Protein AF-A0AAV0VQH4-F1 (afdb_monomer_lite)

Foldseek 3Di:
DDWDWQAAPVGFIWIADPQFIWGWDDWDQDPVPRFIKTKIATPVNQVAIFIWTDDPNDTDGDPPTPTDPPPGPDDHDNPVVLVSQLVRQLVVCVVVDPDDSVVSNVVSVVPDPDPPPDPPPPPPVVVVVVVVVVVVVVVVVCVVCVVVVNPPDPPPPPVVVLVVQVVVLVVVCVVDVPDDVVVSVVSNVVSVVD

Structure (mmCIF, N/CA/C/O backbone):
data_AF-A0AAV0VQH4-F1
#
_entry.id   AF-A0AAV0VQH4-F1
#
loop_
_atom_site.group_PDB
_atom_site.id
_atom_site.type_symbol
_atom_site.label_atom_id
_atom_site.label_alt_id
_atom_site.label_comp_id
_atom_site.label_asym_id
_atom_site.label_entity_id
_atom_site.label_seq_id
_atom_site.pdbx_PDB_ins_code
_atom_site.Cartn_x
_atom_site.Cartn_y
_atom_site.Cartn_z
_atom_site.occupancy
_atom_site.B_iso_or_equiv
_atom_site.auth_seq_id
_atom_site.auth_comp_id
_atom_site.auth_asym_id
_atom_site.auth_atom_id
_atom_site.pdbx_PDB_model_num
ATOM 1 N N . MET A 1 1 ? 6.305 13.232 -15.647 1.00 63.19 1 MET A N 1
ATOM 2 C CA . MET A 1 1 ? 6.021 11.851 -15.204 1.00 63.19 1 MET A CA 1
ATOM 3 C C . MET A 1 1 ? 6.503 11.727 -13.770 1.00 63.19 1 MET A C 1
ATOM 5 O O . MET A 1 1 ? 7.626 12.144 -13.514 1.00 63.19 1 MET A O 1
ATOM 9 N N . ASN A 1 2 ? 5.661 11.281 -12.837 1.00 71.38 2 ASN A N 1
ATOM 10 C CA . ASN A 1 2 ? 6.010 11.273 -11.411 1.00 71.38 2 ASN A CA 1
ATOM 11 C C . ASN A 1 2 ? 6.177 9.822 -10.938 1.00 71.38 2 ASN A C 1
ATOM 13 O O . ASN A 1 2 ? 5.178 9.107 -10.839 1.00 71.38 2 ASN A O 1
ATOM 17 N N . ILE A 1 3 ? 7.426 9.396 -10.721 1.00 83.00 3 ILE A N 1
ATOM 18 C CA . ILE A 1 3 ? 7.776 8.085 -10.163 1.00 83.00 3 ILE A CA 1
ATOM 19 C C . ILE A 1 3 ? 8.161 8.297 -8.706 1.00 83.00 3 ILE A C 1
ATOM 21 O O . ILE A 1 3 ? 9.048 9.090 -8.403 1.00 83.00 3 ILE A O 1
ATOM 25 N N . GLU A 1 4 ? 7.530 7.555 -7.809 1.00 85.31 4 GLU A N 1
ATOM 26 C CA . GLU A 1 4 ? 7.814 7.644 -6.385 1.00 85.31 4 GLU A CA 1
ATOM 27 C C . GLU A 1 4 ? 7.816 6.257 -5.757 1.00 85.31 4 GLU A C 1
ATOM 29 O O . GLU A 1 4 ? 6.925 5.438 -5.996 1.00 85.31 4 GLU A O 1
ATOM 34 N N . ILE A 1 5 ? 8.819 5.992 -4.928 1.00 84.31 5 ILE A N 1
ATOM 35 C CA . ILE A 1 5 ? 8.885 4.766 -4.143 1.00 84.31 5 ILE A CA 1
ATOM 36 C C . ILE A 1 5 ? 8.164 5.009 -2.826 1.00 84.31 5 ILE A C 1
ATOM 38 O O . ILE A 1 5 ? 8.532 5.887 -2.049 1.00 84.31 5 ILE A O 1
ATOM 42 N N . LEU A 1 6 ? 7.158 4.189 -2.548 1.00 81.50 6 LEU A N 1
ATOM 43 C CA . LEU A 1 6 ? 6.461 4.197 -1.272 1.00 81.50 6 LEU A CA 1
ATOM 44 C C . LEU A 1 6 ? 6.949 3.003 -0.454 1.00 81.50 6 LEU A C 1
ATOM 46 O O . LEU A 1 6 ? 6.473 1.872 -0.605 1.00 81.50 6 LEU A O 1
ATOM 50 N N . ASN A 1 7 ? 7.919 3.274 0.413 1.00 77.06 7 ASN A N 1
ATOM 51 C CA . ASN A 1 7 ? 8.465 2.290 1.337 1.00 77.06 7 ASN A CA 1
ATOM 52 C C . ASN A 1 7 ? 7.492 2.040 2.485 1.00 77.06 7 ASN A C 1
ATOM 54 O O . ASN A 1 7 ? 6.965 2.977 3.084 1.00 77.06 7 ASN A O 1
ATOM 58 N N . SER A 1 8 ? 7.279 0.769 2.818 1.00 73.50 8 SER A N 1
ATOM 59 C CA . SER A 1 8 ? 6.605 0.398 4.051 1.00 73.50 8 SER A CA 1
ATOM 60 C C . SER A 1 8 ? 7.605 0.167 5.172 1.00 73.50 8 SER A C 1
ATOM 62 O O . SER A 1 8 ? 8.617 -0.507 4.986 1.00 73.50 8 SER A O 1
ATOM 64 N N . ILE A 1 9 ? 7.250 0.604 6.378 1.00 64.44 9 ILE A N 1
ATOM 65 C CA . ILE A 1 9 ? 8.029 0.352 7.605 1.00 64.44 9 ILE A CA 1
ATOM 66 C C . ILE A 1 9 ? 8.260 -1.140 7.935 1.00 64.44 9 ILE A C 1
ATOM 68 O O . ILE A 1 9 ? 9.043 -1.458 8.832 1.00 64.44 9 ILE A O 1
ATOM 72 N N . HIS A 1 10 ? 7.543 -2.051 7.267 1.00 66.75 10 HIS A N 1
ATOM 73 C CA . HIS A 1 10 ? 7.664 -3.506 7.420 1.00 66.75 10 HIS A CA 1
ATOM 74 C C . HIS A 1 10 ? 8.436 -4.166 6.260 1.00 66.75 10 HIS A C 1
ATOM 76 O O . HIS A 1 10 ? 8.336 -5.372 6.071 1.00 66.75 10 HIS A O 1
ATOM 82 N N . GLY A 1 11 ? 9.174 -3.387 5.459 1.00 62.03 11 GLY A N 1
ATOM 83 C CA . GLY A 1 11 ? 10.075 -3.899 4.417 1.00 62.03 11 GLY A CA 1
ATOM 84 C C . GLY A 1 11 ? 9.440 -4.113 3.039 1.00 62.03 11 GLY A C 1
ATOM 85 O O . GLY A 1 11 ? 10.133 -4.471 2.093 1.00 62.03 11 GLY A O 1
ATOM 86 N N . GLY A 1 12 ? 8.135 -3.869 2.885 1.00 75.38 12 GLY A N 1
ATOM 87 C CA . GLY A 1 12 ? 7.467 -3.919 1.582 1.00 75.38 12 GLY A CA 1
ATOM 88 C C . GLY A 1 12 ? 7.668 -2.631 0.784 1.00 75.38 12 GLY A C 1
ATOM 89 O O . GLY A 1 12 ? 7.318 -1.556 1.267 1.00 75.38 12 GLY A O 1
ATOM 90 N N . VAL A 1 13 ? 8.160 -2.736 -0.451 1.00 83.25 13 VAL A N 1
ATOM 91 C CA . VAL A 1 13 ? 8.332 -1.599 -1.369 1.00 83.25 13 VAL A CA 1
ATOM 92 C C . VAL A 1 13 ? 7.247 -1.632 -2.441 1.00 83.25 13 VAL A C 1
ATOM 94 O O . VAL A 1 13 ? 7.018 -2.669 -3.068 1.00 83.25 13 VAL A O 1
ATOM 97 N N . VAL A 1 14 ? 6.575 -0.501 -2.665 1.00 89.19 14 VAL A N 1
ATOM 98 C CA . VAL A 1 14 ? 5.690 -0.326 -3.824 1.00 89.19 14 VAL A CA 1
ATOM 99 C C . VAL A 1 14 ? 6.118 0.886 -4.633 1.00 89.19 14 VAL A C 1
ATOM 101 O O . VAL A 1 14 ? 6.655 1.852 -4.093 1.00 89.19 14 VAL A O 1
ATOM 104 N N . LEU A 1 15 ? 5.839 0.835 -5.926 1.00 90.81 15 LEU A N 1
ATOM 105 C CA . LEU A 1 15 ? 6.147 1.899 -6.864 1.00 90.81 15 LEU A CA 1
ATOM 106 C C . LEU A 1 15 ? 4.853 2.627 -7.235 1.00 90.81 15 LEU A C 1
ATOM 108 O O . LEU A 1 15 ? 3.857 1.992 -7.585 1.00 90.81 15 LEU A O 1
ATOM 112 N N . SER A 1 16 ? 4.858 3.951 -7.133 1.00 89.69 16 SER A N 1
ATOM 113 C CA . SER A 1 16 ? 3.769 4.824 -7.558 1.00 89.69 16 SER A CA 1
ATOM 114 C C . SER A 1 16 ? 4.173 5.537 -8.842 1.00 89.69 16 SER A C 1
ATOM 116 O O . SER A 1 16 ? 5.176 6.245 -8.853 1.00 89.69 16 SER A O 1
ATOM 118 N N . ILE A 1 17 ? 3.390 5.371 -9.909 1.00 89.12 17 ILE A N 1
ATOM 119 C CA . ILE A 1 17 ? 3.582 6.073 -11.187 1.00 89.12 17 ILE A CA 1
ATOM 120 C C . ILE A 1 17 ? 2.240 6.654 -11.608 1.00 89.12 17 ILE A C 1
ATOM 122 O O . ILE A 1 17 ? 1.272 5.910 -11.727 1.00 89.12 17 ILE A O 1
ATOM 126 N N . ASN A 1 18 ? 2.158 7.973 -11.805 1.00 87.00 18 ASN A N 1
ATOM 127 C CA . ASN A 1 18 ? 0.943 8.663 -12.275 1.00 87.00 18 ASN A CA 1
ATOM 128 C C . ASN A 1 18 ? -0.344 8.264 -11.504 1.00 87.00 18 ASN A C 1
ATOM 130 O O . ASN A 1 18 ? -1.411 8.105 -12.090 1.00 87.00 18 ASN A O 1
ATOM 134 N N . ASN A 1 19 ? -0.248 8.100 -10.178 1.00 85.94 19 ASN A N 1
ATOM 135 C CA . ASN A 1 19 ? -1.325 7.642 -9.279 1.00 85.94 19 ASN A CA 1
ATOM 136 C C . ASN A 1 19 ? -1.783 6.176 -9.455 1.00 85.94 19 ASN A C 1
ATOM 138 O O . ASN A 1 19 ? -2.847 5.787 -8.962 1.00 85.94 19 ASN A O 1
ATOM 142 N N . TYR A 1 20 ? -0.971 5.344 -10.104 1.00 89.06 20 TYR A N 1
ATOM 143 C CA . TYR A 1 20 ? -1.100 3.890 -10.126 1.00 89.06 20 TYR A CA 1
ATOM 144 C C . TYR A 1 20 ? -0.091 3.245 -9.181 1.00 89.06 20 TYR A C 1
ATOM 146 O O . TYR A 1 20 ? 1.065 3.658 -9.114 1.00 89.06 20 TYR A O 1
ATOM 154 N N . ILE A 1 21 ? -0.522 2.202 -8.470 1.00 90.00 21 ILE A N 1
ATOM 155 C CA . ILE A 1 21 ? 0.328 1.460 -7.535 1.00 90.00 21 ILE A CA 1
ATOM 156 C C . ILE A 1 21 ? 0.761 0.143 -8.170 1.00 90.00 21 ILE A C 1
ATOM 158 O O . ILE A 1 21 ? -0.063 -0.667 -8.610 1.00 90.00 21 ILE A O 1
ATOM 162 N N . TYR A 1 22 ? 2.064 -0.089 -8.128 1.00 91.44 22 TYR A N 1
ATOM 163 C CA . TYR A 1 22 ? 2.720 -1.283 -8.615 1.00 91.44 22 TYR A CA 1
ATOM 164 C C . TYR A 1 22 ? 3.468 -1.999 -7.486 1.00 91.44 22 TYR A C 1
ATOM 166 O O . TYR A 1 22 ? 4.067 -1.376 -6.611 1.00 91.44 22 TYR A O 1
ATOM 174 N N . ILE A 1 23 ? 3.451 -3.328 -7.522 1.00 91.00 23 ILE A N 1
ATOM 175 C CA . ILE A 1 23 ? 4.183 -4.204 -6.604 1.00 91.00 23 ILE A CA 1
ATOM 176 C C . ILE A 1 23 ? 5.331 -4.889 -7.344 1.00 91.00 23 ILE A C 1
ATOM 178 O O . ILE A 1 23 ? 5.182 -5.254 -8.518 1.00 91.00 23 ILE A O 1
ATOM 182 N N . LYS A 1 24 ? 6.473 -5.054 -6.665 1.00 92.31 24 LYS A N 1
ATOM 183 C CA . LYS A 1 24 ? 7.628 -5.771 -7.215 1.00 92.31 24 LYS A CA 1
ATOM 184 C C . LYS A 1 24 ? 7.219 -7.220 -7.474 1.00 92.31 24 LYS A C 1
ATOM 186 O O . LYS A 1 24 ? 6.700 -7.888 -6.586 1.00 92.31 24 LYS A O 1
ATOM 191 N N . ASN A 1 25 ? 7.447 -7.681 -8.696 1.00 92.31 25 ASN A N 1
ATOM 192 C CA . ASN A 1 25 ? 7.218 -9.060 -9.110 1.00 92.31 25 ASN A CA 1
ATOM 193 C C . ASN A 1 25 ? 8.532 -9.849 -9.066 1.00 92.31 25 ASN A C 1
ATOM 195 O O . ASN A 1 25 ? 8.632 -10.865 -8.390 1.00 92.31 25 ASN A O 1
ATOM 199 N N . LYS A 1 26 ? 9.561 -9.351 -9.757 1.00 92.44 26 LYS A N 1
ATOM 200 C CA . LYS A 1 26 ? 10.895 -9.964 -9.810 1.00 92.44 26 LYS A CA 1
ATOM 201 C C . LYS A 1 26 ? 11.951 -8.931 -10.177 1.00 92.44 26 LYS A C 1
ATOM 203 O O . LYS A 1 26 ? 11.613 -7.830 -10.602 1.00 92.44 26 LYS A O 1
ATOM 208 N N . ASP A 1 27 ? 13.211 -9.302 -10.068 1.00 93.94 27 ASP A N 1
ATOM 209 C CA . ASP A 1 27 ? 14.348 -8.494 -10.485 1.00 93.94 27 ASP A CA 1
ATOM 210 C C . ASP A 1 27 ? 15.497 -9.372 -10.981 1.00 93.94 27 ASP A C 1
ATOM 212 O O . ASP A 1 27 ? 15.579 -10.551 -10.638 1.00 93.94 27 ASP A O 1
ATOM 216 N N . TYR A 1 28 ? 16.344 -8.816 -11.844 1.00 93.62 28 TYR A N 1
ATOM 217 C CA . TYR A 1 28 ? 17.527 -9.498 -12.370 1.00 93.62 28 TYR A CA 1
ATOM 218 C C . TYR A 1 28 ? 18.562 -8.501 -12.889 1.00 93.62 28 TYR A C 1
ATOM 220 O O . TYR A 1 28 ? 18.238 -7.354 -13.192 1.00 93.62 28 TYR A O 1
ATOM 228 N N . ILE A 1 29 ? 19.800 -8.960 -13.050 1.00 94.00 29 ILE A N 1
ATOM 229 C CA . ILE A 1 29 ? 20.867 -8.199 -13.706 1.00 94.00 29 ILE A CA 1
ATOM 230 C C . ILE A 1 29 ? 20.823 -8.487 -15.209 1.00 94.00 29 ILE A C 1
ATOM 232 O O . ILE A 1 29 ? 20.951 -9.639 -15.639 1.00 94.00 29 ILE A O 1
ATOM 236 N N . ARG A 1 30 ? 20.583 -7.459 -16.026 1.00 92.62 30 ARG A N 1
ATOM 237 C CA . ARG A 1 30 ? 20.548 -7.579 -17.486 1.00 92.62 30 ARG A CA 1
ATOM 238 C C . ARG A 1 30 ? 21.969 -7.782 -18.008 1.00 92.62 30 ARG A C 1
ATOM 240 O O . ARG A 1 30 ? 22.831 -6.942 -17.817 1.00 92.62 30 ARG A O 1
ATOM 247 N N . LYS A 1 31 ? 22.210 -8.896 -18.704 1.00 91.38 31 LYS A N 1
ATOM 248 C CA . LYS A 1 31 ? 23.559 -9.297 -19.154 1.00 91.38 31 LYS A CA 1
ATOM 249 C C . LYS A 1 31 ? 24.217 -8.339 -20.154 1.00 91.38 31 LYS A C 1
ATOM 251 O O . LYS A 1 31 ? 25.433 -8.334 -20.250 1.00 91.38 31 LYS A O 1
ATOM 256 N N . ILE A 1 32 ? 23.422 -7.586 -20.916 1.00 90.06 32 ILE A N 1
ATOM 257 C CA . ILE A 1 32 ? 23.915 -6.727 -22.005 1.00 90.06 32 ILE A CA 1
ATOM 258 C C . ILE A 1 32 ? 24.670 -5.510 -21.453 1.00 90.06 32 ILE A C 1
ATOM 260 O O . ILE A 1 32 ? 25.697 -5.130 -21.998 1.00 90.06 32 ILE A O 1
ATOM 264 N N . ASP A 1 33 ? 24.165 -4.913 -20.374 1.00 90.62 33 ASP A N 1
ATOM 265 C CA . ASP A 1 33 ? 24.661 -3.656 -19.799 1.00 90.62 33 ASP A CA 1
ATOM 266 C C . ASP A 1 33 ? 24.950 -3.745 -18.292 1.00 90.62 33 ASP A C 1
ATOM 268 O O . ASP A 1 33 ? 25.313 -2.754 -17.667 1.00 90.62 33 ASP A O 1
ATOM 272 N N . ASN A 1 34 ? 24.809 -4.935 -17.704 1.00 90.69 34 ASN A N 1
ATOM 273 C CA . ASN A 1 34 ? 25.004 -5.218 -16.283 1.00 90.69 34 ASN A CA 1
ATOM 274 C C . ASN A 1 34 ? 24.113 -4.377 -15.343 1.00 90.69 34 ASN A C 1
ATOM 276 O O . ASN A 1 34 ? 24.449 -4.169 -14.178 1.00 90.69 34 ASN A O 1
ATOM 280 N N . ILE A 1 35 ? 22.959 -3.905 -15.831 1.00 92.38 35 ILE A N 1
ATOM 281 C CA . ILE A 1 35 ? 22.028 -3.076 -15.054 1.00 92.38 35 ILE A CA 1
ATOM 282 C C . ILE A 1 35 ? 21.053 -3.955 -14.263 1.00 92.38 35 ILE A C 1
ATOM 284 O O . ILE A 1 35 ? 20.493 -4.922 -14.786 1.00 92.38 35 ILE A O 1
ATOM 288 N N . HIS A 1 36 ? 20.799 -3.599 -13.002 1.00 94.00 36 HIS A N 1
ATOM 289 C CA . HIS A 1 36 ? 19.784 -4.247 -12.168 1.00 94.00 36 HIS A CA 1
ATOM 290 C C . HIS A 1 36 ? 18.379 -3.742 -12.529 1.00 94.00 36 HIS A C 1
ATOM 292 O O . HIS A 1 36 ? 18.033 -2.582 -12.303 1.00 94.00 36 HIS A O 1
ATOM 298 N N . ILE A 1 37 ? 17.569 -4.629 -13.107 1.00 94.19 37 ILE A N 1
ATOM 299 C CA . ILE A 1 37 ? 16.214 -4.346 -13.582 1.00 94.19 37 ILE A CA 1
ATOM 300 C C . ILE A 1 37 ? 15.183 -4.910 -12.610 1.00 94.19 37 ILE A C 1
ATOM 302 O O . ILE A 1 37 ? 15.235 -6.080 -12.232 1.00 94.19 37 ILE A O 1
ATOM 306 N N . PHE A 1 38 ? 14.182 -4.097 -12.290 1.00 93.50 38 PHE A N 1
ATOM 307 C CA . PHE A 1 38 ? 13.040 -4.433 -11.450 1.00 93.50 38 PHE A CA 1
ATOM 308 C C . PHE A 1 38 ? 11.773 -4.502 -12.296 1.00 93.50 38 PHE A C 1
ATOM 310 O O . PHE A 1 38 ? 11.428 -3.557 -13.003 1.00 93.50 38 PHE A O 1
ATOM 317 N N . TYR A 1 39 ? 11.061 -5.618 -12.193 1.00 93.62 39 TYR A N 1
ATOM 318 C CA . TYR A 1 39 ? 9.766 -5.825 -12.825 1.00 93.62 39 TYR A CA 1
ATOM 319 C C . TYR A 1 39 ? 8.667 -5.582 -11.818 1.00 93.62 39 TYR A C 1
ATOM 321 O O . TYR A 1 39 ? 8.632 -6.201 -10.751 1.00 93.62 39 TYR A O 1
ATOM 329 N N . TRP A 1 40 ? 7.708 -4.767 -12.223 1.00 93.44 40 TRP A N 1
ATOM 330 C CA . TRP A 1 40 ? 6.562 -4.431 -11.413 1.00 93.44 40 TRP A CA 1
ATOM 331 C C . TRP A 1 40 ? 5.270 -4.811 -12.113 1.00 93.44 40 TRP A C 1
ATOM 333 O O . TRP A 1 40 ? 5.177 -4.847 -13.340 1.00 93.44 40 TRP A O 1
ATOM 343 N N . THR A 1 41 ? 4.261 -5.105 -11.307 1.00 93.50 41 THR A N 1
ATOM 344 C CA . THR A 1 41 ? 2.908 -5.437 -11.761 1.00 93.50 41 THR A CA 1
ATOM 345 C C . THR A 1 41 ? 1.915 -4.575 -11.009 1.00 93.50 41 THR A C 1
ATOM 347 O O . THR A 1 41 ? 2.135 -4.273 -9.836 1.00 93.50 41 THR A O 1
ATOM 350 N N . CYS A 1 42 ? 0.834 -4.156 -11.659 1.00 91.94 42 CYS A N 1
ATOM 351 C CA . CYS A 1 42 ? -0.181 -3.370 -10.972 1.00 91.94 42 CYS A CA 1
ATOM 352 C C . CYS A 1 42 ? -0.790 -4.154 -9.803 1.00 91.94 42 CYS A C 1
ATOM 354 O O . CYS A 1 42 ? -1.153 -5.325 -9.941 1.00 91.94 42 CYS A O 1
ATOM 356 N N . VAL A 1 43 ? -0.972 -3.481 -8.664 1.00 89.31 43 VAL A N 1
ATOM 357 C CA . VAL A 1 43 ? -1.553 -4.083 -7.456 1.00 89.31 43 VAL A CA 1
ATOM 358 C C . VAL A 1 43 ? -2.975 -4.610 -7.681 1.00 89.31 43 VAL A C 1
ATOM 360 O O . VAL A 1 43 ? -3.356 -5.615 -7.085 1.00 89.31 43 VAL A O 1
ATOM 363 N N . LYS A 1 44 ? -3.746 -3.983 -8.584 1.00 87.81 44 LYS A N 1
ATOM 364 C CA . LYS A 1 44 ? -5.107 -4.413 -8.952 1.00 87.81 44 LYS A CA 1
ATOM 365 C C . LYS A 1 44 ? -5.115 -5.595 -9.934 1.00 87.81 44 LYS A C 1
ATOM 367 O O . LYS A 1 44 ? -6.181 -5.997 -10.382 1.00 87.81 44 LYS A O 1
ATOM 372 N N . LYS A 1 45 ? -3.944 -6.151 -10.280 1.00 88.44 45 LYS A N 1
ATOM 373 C CA . LYS A 1 45 ? -3.773 -7.292 -11.199 1.00 88.44 45 LYS A CA 1
ATOM 374 C C . LYS A 1 45 ? -4.457 -7.099 -12.559 1.00 88.44 45 LYS A C 1
ATOM 376 O O . LYS A 1 45 ? -4.849 -8.062 -13.204 1.00 88.44 45 LYS A O 1
ATOM 381 N N . CYS A 1 46 ? -4.540 -5.860 -13.035 1.00 89.88 46 CYS A N 1
ATOM 382 C CA . CYS A 1 46 ? -5.200 -5.503 -14.294 1.00 89.88 46 CYS A CA 1
ATOM 383 C C . CYS A 1 46 ? -4.372 -5.802 -15.557 1.00 89.88 46 CYS A C 1
ATOM 385 O O . CYS A 1 46 ? -4.692 -5.310 -16.632 1.00 89.88 46 CYS A O 1
ATOM 387 N N . GLY A 1 47 ? -3.278 -6.555 -15.428 1.00 87.56 47 GLY A N 1
ATOM 388 C CA . GLY A 1 47 ? -2.364 -6.876 -16.526 1.00 87.56 47 GLY A CA 1
ATOM 389 C C . GLY A 1 47 ? -1.242 -5.858 -16.755 1.00 87.56 47 GLY A C 1
ATOM 390 O O . GLY A 1 47 ? -0.236 -6.229 -17.358 1.00 87.56 47 GLY A O 1
ATOM 391 N N . ALA A 1 48 ? -1.353 -4.633 -16.225 1.00 91.19 48 ALA A N 1
ATOM 392 C CA . ALA A 1 48 ? -0.322 -3.606 -16.369 1.00 91.19 48 ALA A CA 1
ATOM 393 C C . ALA A 1 48 ? 1.002 -4.024 -15.709 1.00 91.19 48 ALA A C 1
ATOM 395 O O . ALA A 1 48 ? 1.032 -4.535 -14.577 1.00 91.19 48 ALA A O 1
ATOM 396 N N . LYS A 1 49 ? 2.102 -3.786 -16.423 1.00 92.94 49 LYS A N 1
ATOM 397 C CA . LYS A 1 49 ? 3.473 -4.116 -16.025 1.00 92.94 49 LYS A CA 1
ATOM 398 C C . LYS A 1 49 ? 4.377 -2.939 -16.333 1.00 92.94 49 LYS A C 1
ATOM 400 O O . LYS A 1 49 ? 4.077 -2.162 -17.227 1.00 92.94 49 LYS A O 1
ATOM 405 N N . ILE A 1 50 ? 5.485 -2.832 -15.615 1.00 93.31 50 ILE A N 1
ATOM 406 C CA . ILE A 1 50 ? 6.507 -1.831 -15.909 1.00 93.31 50 ILE A CA 1
ATOM 407 C C . ILE A 1 50 ? 7.877 -2.328 -15.470 1.00 93.31 50 ILE A C 1
ATOM 409 O O . ILE A 1 50 ? 7.985 -3.161 -14.564 1.00 93.31 50 ILE A O 1
ATOM 413 N N . GLN A 1 51 ? 8.917 -1.841 -16.135 1.00 93.44 51 GLN A N 1
ATOM 414 C CA . GLN A 1 51 ? 10.304 -2.128 -15.803 1.00 93.44 51 GLN A CA 1
ATOM 415 C C . GLN A 1 51 ? 10.998 -0.843 -15.386 1.00 93.44 51 GLN A C 1
ATOM 417 O O . GLN A 1 51 ? 10.863 0.190 -16.042 1.00 93.44 51 GLN A O 1
ATOM 422 N N . THR A 1 52 ? 11.763 -0.922 -14.305 1.00 93.19 52 THR A N 1
ATOM 423 C CA . THR A 1 52 ? 12.604 0.185 -13.854 1.00 93.19 52 THR A CA 1
ATOM 424 C C . THR A 1 52 ? 14.013 -0.294 -13.576 1.00 93.19 52 THR A C 1
ATOM 426 O O . THR A 1 52 ? 14.190 -1.441 -13.170 1.00 93.19 52 THR A O 1
ATOM 429 N N . PHE A 1 53 ? 14.985 0.600 -13.661 1.00 92.69 53 PHE A N 1
ATOM 430 C CA . PHE A 1 53 ?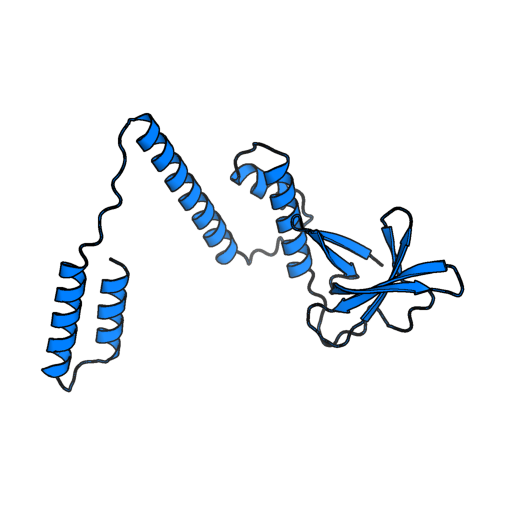 16.298 0.421 -13.047 1.00 92.69 53 PHE A CA 1
ATOM 431 C C . PHE A 1 53 ? 16.459 1.398 -11.880 1.00 92.69 53 PHE A C 1
ATOM 433 O O . PHE A 1 53 ? 15.715 2.376 -11.782 1.00 92.69 53 PHE A O 1
ATOM 440 N N . CYS A 1 54 ? 17.389 1.100 -10.975 1.00 89.31 54 CYS A N 1
ATOM 441 C CA . CYS A 1 54 ? 17.678 1.937 -9.817 1.00 89.31 54 CYS A CA 1
ATOM 442 C C . CYS A 1 54 ? 19.073 2.547 -9.951 1.00 89.31 54 CYS A C 1
ATOM 444 O O . CYS A 1 54 ? 20.043 1.824 -10.170 1.00 89.31 54 CYS A O 1
ATOM 446 N N . GLU A 1 55 ? 19.164 3.863 -9.791 1.00 87.25 55 GLU A N 1
ATOM 447 C CA . GLU A 1 55 ? 20.418 4.608 -9.724 1.00 87.25 55 GLU A CA 1
ATOM 448 C C . GLU A 1 55 ? 20.327 5.583 -8.545 1.00 87.25 55 GLU A C 1
ATOM 450 O O . GLU A 1 55 ? 19.346 6.315 -8.412 1.00 87.25 55 GLU A O 1
ATOM 455 N N . ASN A 1 56 ? 21.311 5.558 -7.639 1.00 85.56 56 ASN A N 1
ATOM 456 C CA . ASN A 1 56 ? 21.324 6.373 -6.414 1.00 85.56 56 ASN A CA 1
ATOM 457 C C . ASN A 1 56 ? 20.038 6.264 -5.564 1.00 85.56 56 ASN A C 1
ATOM 459 O O . ASN A 1 56 ? 19.544 7.262 -5.045 1.00 85.56 56 ASN A O 1
ATOM 463 N N . ASN A 1 57 ? 19.485 5.053 -5.416 1.00 81.94 57 ASN A N 1
ATOM 464 C CA . ASN A 1 57 ? 18.216 4.773 -4.719 1.00 81.94 57 ASN A CA 1
ATOM 465 C C . ASN A 1 57 ? 16.963 5.410 -5.354 1.00 81.94 57 ASN A C 1
ATOM 467 O O . ASN A 1 57 ? 15.890 5.395 -4.748 1.00 81.94 57 ASN A O 1
ATOM 471 N N . VAL A 1 58 ? 17.070 5.932 -6.578 1.00 85.56 58 VAL A N 1
ATOM 472 C CA . VAL A 1 58 ? 15.951 6.474 -7.351 1.00 85.56 58 VAL A CA 1
ATOM 473 C C . VAL A 1 58 ? 15.636 5.528 -8.502 1.00 85.56 58 VAL A C 1
ATOM 475 O O . VAL A 1 58 ? 16.527 5.061 -9.210 1.00 85.56 58 VAL A O 1
ATOM 478 N N . HIS A 1 59 ? 14.352 5.225 -8.680 1.00 89.06 59 HIS A N 1
ATOM 479 C CA . HIS A 1 59 ? 13.888 4.354 -9.753 1.00 89.06 59 HIS A CA 1
ATOM 480 C C . HIS A 1 59 ? 13.505 5.158 -10.995 1.00 89.06 59 HIS A C 1
ATOM 482 O O . HIS A 1 59 ? 12.731 6.110 -10.914 1.00 89.06 59 HIS A O 1
ATOM 488 N N . TYR A 1 60 ? 13.981 4.700 -12.149 1.00 90.19 60 TYR A N 1
ATOM 489 C CA . TYR A 1 60 ? 13.700 5.270 -13.465 1.00 90.19 60 TYR A CA 1
ATOM 490 C C . TYR A 1 60 ? 13.087 4.202 -14.368 1.00 90.19 60 TYR A C 1
ATOM 492 O O . TYR A 1 60 ? 13.474 3.037 -14.280 1.00 90.19 60 TYR A O 1
ATOM 500 N N . ILE A 1 61 ? 12.147 4.572 -15.247 1.00 90.00 61 ILE A N 1
ATOM 501 C CA . ILE A 1 61 ? 11.633 3.636 -16.260 1.00 90.00 61 ILE A CA 1
ATOM 502 C C . ILE A 1 61 ? 12.781 3.228 -17.186 1.00 90.00 61 ILE A C 1
ATOM 504 O O . ILE A 1 61 ? 13.510 4.075 -17.703 1.00 90.00 61 ILE A O 1
ATOM 508 N N . ASP A 1 62 ? 12.928 1.923 -17.403 1.00 88.81 62 ASP A N 1
ATOM 509 C CA . ASP A 1 62 ? 13.902 1.392 -18.351 1.00 88.81 62 ASP A CA 1
ATOM 510 C C . ASP A 1 62 ? 13.532 1.803 -19.781 1.00 88.81 62 ASP A C 1
ATOM 512 O O . ASP A 1 62 ? 12.397 1.619 -20.214 1.00 88.81 62 ASP A O 1
ATOM 516 N N . LYS A 1 63 ? 14.495 2.326 -20.544 1.00 85.75 63 LYS A N 1
ATOM 517 C CA . LYS A 1 63 ? 14.273 2.741 -21.941 1.00 85.75 63 LYS A CA 1
ATOM 518 C C . LYS A 1 63 ? 13.853 1.569 -22.832 1.00 85.75 63 LYS A C 1
ATOM 520 O O . LYS A 1 63 ? 13.153 1.772 -23.815 1.00 85.75 63 LYS A O 1
ATOM 525 N N . ASN A 1 64 ? 14.249 0.351 -22.459 1.00 84.44 64 ASN A N 1
ATOM 526 C CA . ASN A 1 64 ? 13.869 -0.882 -23.147 1.00 84.44 64 ASN A CA 1
ATOM 527 C C . ASN A 1 64 ? 12.542 -1.472 -22.633 1.00 84.44 64 ASN A C 1
ATOM 529 O O . ASN A 1 64 ? 12.166 -2.581 -23.021 1.00 84.44 64 ASN A O 1
ATOM 533 N N . CYS A 1 65 ? 11.828 -0.761 -21.754 1.00 83.00 65 CYS A N 1
ATOM 534 C CA . CYS A 1 65 ? 10.533 -1.191 -21.252 1.00 83.00 65 CYS A CA 1
ATOM 535 C C . CYS A 1 65 ? 9.505 -1.183 -22.388 1.00 83.00 65 CYS A C 1
ATOM 537 O O . CYS A 1 65 ? 9.019 -0.139 -22.809 1.00 83.00 65 CYS A O 1
ATOM 539 N N . ILE A 1 66 ? 9.119 -2.377 -22.836 1.00 82.62 66 ILE A N 1
ATOM 540 C CA . ILE A 1 66 ? 8.062 -2.572 -23.841 1.00 82.62 66 ILE A CA 1
ATOM 541 C C . ILE A 1 66 ? 6.650 -2.299 -23.298 1.00 82.62 66 ILE A C 1
ATOM 543 O O . ILE A 1 66 ? 5.680 -2.313 -24.051 1.00 82.62 66 ILE A O 1
ATOM 547 N N . PHE A 1 67 ? 6.509 -2.111 -21.983 1.00 84.06 67 PHE A N 1
ATOM 548 C CA . PHE A 1 67 ? 5.220 -1.887 -21.342 1.00 84.06 67 PHE A CA 1
ATOM 549 C C . PHE A 1 67 ? 4.923 -0.395 -21.211 1.00 84.06 67 PHE A C 1
ATOM 551 O O . PHE A 1 67 ? 5.771 0.376 -20.764 1.00 84.06 67 PHE A O 1
ATOM 558 N N . SER A 1 68 ? 3.694 -0.009 -21.551 1.00 76.44 68 SER A N 1
ATOM 559 C CA . SER A 1 68 ? 3.209 1.353 -21.345 1.00 76.44 68 SER A CA 1
ATOM 560 C C . SER A 1 68 ? 2.737 1.550 -19.907 1.00 76.44 68 SER A C 1
ATOM 562 O O . SER A 1 68 ? 1.928 0.775 -19.396 1.00 76.44 68 SER A O 1
ATOM 564 N N . GLU A 1 69 ? 3.185 2.641 -19.290 1.00 69.31 69 GLU A N 1
ATOM 565 C CA . GLU A 1 69 ? 2.786 3.058 -17.941 1.00 69.31 69 GLU A CA 1
ATOM 566 C C . GLU A 1 69 ? 1.290 3.371 -17.794 1.00 69.31 69 GLU A C 1
ATOM 568 O O . GLU A 1 69 ? 0.767 3.343 -16.682 1.00 69.31 69 GLU A O 1
ATOM 573 N N . ASN A 1 70 ? 0.596 3.646 -18.904 1.00 70.56 70 ASN A N 1
ATOM 574 C CA . ASN A 1 70 ? -0.818 4.026 -18.914 1.00 70.56 70 ASN A CA 1
ATOM 575 C C . ASN A 1 70 ? -1.741 2.885 -19.363 1.00 70.56 70 ASN A C 1
ATOM 577 O O . ASN A 1 70 ? -2.955 3.070 -19.443 1.00 70.56 70 ASN A O 1
ATOM 581 N N . TYR A 1 71 ? -1.196 1.696 -19.641 1.00 83.38 71 TYR A N 1
ATOM 582 C CA . TYR A 1 71 ? -1.996 0.541 -20.039 1.00 83.38 71 TYR A CA 1
ATOM 583 C C . TYR A 1 71 ? -2.620 -0.141 -18.815 1.00 83.38 71 TYR A C 1
ATOM 585 O O . TYR A 1 71 ? -2.148 -1.174 -18.344 1.00 83.38 71 TYR A O 1
ATOM 593 N N . HIS A 1 72 ? -3.687 0.459 -18.287 1.00 88.50 72 HIS A N 1
ATOM 594 C CA . HIS A 1 72 ? -4.473 -0.067 -17.173 1.00 88.50 72 HIS A CA 1
ATOM 595 C C . HIS A 1 72 ? -5.927 -0.305 -17.586 1.00 88.50 72 HIS A C 1
ATOM 597 O O . HIS A 1 72 ? -6.533 0.509 -18.272 1.00 88.50 72 HIS A O 1
ATOM 603 N N . LEU A 1 73 ? -6.527 -1.382 -17.072 1.00 87.50 73 LEU A N 1
ATOM 604 C CA . LEU A 1 73 ? -7.971 -1.649 -17.195 1.00 87.50 73 LEU A CA 1
ATOM 605 C C . LEU A 1 73 ? -8.801 -0.953 -16.099 1.00 87.50 73 LEU A C 1
ATOM 607 O O . LEU A 1 73 ? -9.912 -1.367 -15.783 1.00 87.50 73 LEU A O 1
ATOM 611 N N . HIS A 1 74 ? -8.236 0.065 -15.453 1.00 86.88 74 HIS A N 1
ATOM 612 C CA . HIS A 1 74 ? -8.902 0.869 -14.435 1.00 86.88 74 HIS A CA 1
ATOM 613 C C . HIS A 1 74 ? -8.314 2.278 -14.414 1.00 86.88 74 HIS A C 1
ATOM 615 O O . HIS A 1 74 ? -7.158 2.474 -14.782 1.00 86.88 74 HIS A O 1
ATOM 621 N N . GLY A 1 75 ? -9.086 3.240 -13.911 1.00 84.62 75 GLY A N 1
ATOM 622 C CA . GLY A 1 75 ? -8.597 4.597 -13.688 1.00 84.62 75 GLY A CA 1
ATOM 623 C C . GLY A 1 75 ? -7.535 4.680 -12.587 1.00 84.62 75 GLY A C 1
ATOM 624 O O . GLY A 1 75 ? -7.432 3.802 -11.717 1.00 84.62 75 GLY A O 1
ATOM 625 N N . ALA A 1 76 ? -6.751 5.755 -12.634 1.00 86.38 76 ALA A N 1
ATOM 626 C CA . ALA A 1 76 ? -5.824 6.143 -11.577 1.00 86.38 76 ALA A CA 1
ATOM 627 C C . ALA A 1 76 ? -6.566 6.387 -10.255 1.00 86.38 76 ALA A C 1
ATOM 629 O O . ALA A 1 76 ? -7.735 6.770 -10.239 1.00 86.38 76 ALA A O 1
ATOM 630 N N . ASP A 1 77 ? -5.870 6.170 -9.140 1.00 80.62 77 ASP A N 1
ATOM 631 C CA . ASP A 1 77 ? -6.465 6.198 -7.802 1.00 80.62 77 ASP A CA 1
ATOM 632 C C . ASP A 1 77 ? -5.681 7.149 -6.877 1.00 80.62 77 ASP A C 1
ATOM 634 O O . ASP A 1 77 ? -4.993 6.712 -5.945 1.00 80.62 77 ASP A O 1
ATOM 638 N N . PRO A 1 78 ? -5.727 8.469 -7.152 1.00 78.25 78 PRO A N 1
ATOM 639 C CA . PRO A 1 78 ? -4.947 9.463 -6.414 1.00 78.25 78 PRO A CA 1
ATOM 640 C C . PRO A 1 78 ? -5.305 9.500 -4.927 1.00 78.25 78 PRO A C 1
ATOM 642 O O . PRO A 1 78 ? -4.440 9.757 -4.091 1.00 78.25 78 PRO A O 1
ATOM 645 N N . ILE A 1 79 ? -6.558 9.187 -4.584 1.00 73.81 79 ILE A N 1
ATOM 646 C CA . ILE A 1 79 ? -7.036 9.138 -3.200 1.00 73.81 79 ILE A CA 1
ATOM 647 C C . ILE A 1 79 ? -6.342 8.000 -2.450 1.00 73.81 79 ILE A C 1
ATOM 649 O O . ILE A 1 79 ? -5.779 8.228 -1.379 1.00 73.81 79 ILE A O 1
ATOM 653 N N . SER A 1 80 ? -6.322 6.789 -3.014 1.00 74.94 80 SER A N 1
ATOM 654 C CA . SER A 1 80 ? -5.673 5.642 -2.367 1.00 74.94 80 SER A CA 1
ATOM 655 C C . SER A 1 80 ? -4.162 5.827 -2.238 1.00 74.94 80 SER A C 1
ATOM 657 O O . SER A 1 80 ? -3.573 5.446 -1.222 1.00 74.94 80 SER A O 1
ATOM 659 N N . VAL A 1 81 ? -3.524 6.442 -3.239 1.00 79.38 81 VAL A N 1
ATOM 660 C CA . VAL A 1 81 ? -2.098 6.799 -3.186 1.00 79.38 81 VAL A CA 1
ATOM 661 C C . VAL A 1 81 ? -1.836 7.823 -2.079 1.00 79.38 81 VAL A C 1
ATOM 663 O O . VAL A 1 81 ? -0.945 7.610 -1.256 1.00 79.38 81 VAL A O 1
ATOM 666 N N . GLY A 1 82 ? -2.641 8.886 -1.998 1.00 72.50 82 GLY A N 1
ATOM 667 C CA . GLY A 1 82 ? -2.547 9.898 -0.944 1.00 72.50 82 GLY A CA 1
ATOM 668 C C . GLY A 1 82 ? -2.746 9.313 0.457 1.00 72.50 82 GLY A C 1
ATOM 669 O O . GLY A 1 82 ? -1.921 9.530 1.344 1.00 72.50 82 GLY A O 1
ATOM 670 N N . ALA A 1 83 ? -3.774 8.482 0.647 1.00 73.62 83 ALA A N 1
ATOM 671 C CA . ALA A 1 83 ? -4.034 7.804 1.916 1.00 73.62 83 ALA A CA 1
ATOM 672 C C . ALA A 1 83 ? -2.867 6.896 2.341 1.00 73.62 83 ALA A C 1
ATOM 674 O O . ALA A 1 83 ? -2.502 6.849 3.519 1.00 73.62 83 ALA A O 1
ATOM 675 N N . ARG A 1 84 ? -2.238 6.196 1.387 1.00 81.31 84 ARG A N 1
ATOM 676 C CA . ARG A 1 84 ? -1.056 5.367 1.657 1.00 81.31 84 ARG A CA 1
ATOM 677 C C . ARG A 1 84 ? 0.138 6.209 2.105 1.00 81.31 84 ARG A C 1
ATOM 679 O O . ARG A 1 84 ? 0.801 5.812 3.059 1.00 81.31 84 ARG A O 1
ATOM 686 N N . LYS A 1 85 ? 0.390 7.355 1.466 1.00 80.69 85 LYS A N 1
ATOM 687 C CA . LYS A 1 85 ? 1.456 8.284 1.880 1.00 80.69 85 LYS A CA 1
ATOM 688 C C . LYS A 1 85 ? 1.254 8.749 3.317 1.00 80.69 85 LYS A C 1
ATOM 690 O O . LYS A 1 85 ? 2.146 8.569 4.137 1.00 80.69 85 LYS A O 1
ATOM 695 N N . ILE A 1 86 ? 0.054 9.233 3.642 1.00 74.50 86 ILE A N 1
ATOM 696 C CA . ILE A 1 86 ? -0.303 9.670 5.001 1.00 74.50 86 ILE A CA 1
ATOM 697 C C . ILE A 1 86 ? -0.062 8.541 6.009 1.00 74.50 86 ILE A C 1
ATOM 699 O O . ILE A 1 86 ? 0.582 8.748 7.036 1.00 74.50 86 ILE A O 1
ATOM 703 N N . LYS A 1 87 ? -0.526 7.325 5.693 1.00 79.06 87 LYS A N 1
ATOM 704 C CA . LYS A 1 87 ? -0.348 6.148 6.549 1.00 79.06 87 LYS A CA 1
ATOM 705 C C . LYS A 1 87 ? 1.126 5.856 6.841 1.00 79.06 87 LYS A C 1
ATOM 707 O O . LYS A 1 87 ? 1.459 5.575 7.991 1.00 79.06 87 LYS A O 1
ATOM 712 N N . GLU A 1 88 ? 1.996 5.876 5.835 1.00 79.25 88 GLU A N 1
ATOM 713 C CA . GLU A 1 88 ? 3.421 5.598 6.049 1.00 79.25 88 GLU A CA 1
ATOM 714 C C . GLU A 1 88 ? 4.138 6.760 6.760 1.00 79.25 88 GLU A C 1
ATOM 716 O O . GLU A 1 88 ? 4.971 6.494 7.623 1.00 79.25 88 GLU A O 1
ATOM 721 N N . THR A 1 89 ? 3.745 8.018 6.528 1.00 77.69 89 THR A N 1
ATOM 722 C CA . THR A 1 89 ? 4.231 9.172 7.311 1.00 77.69 89 THR A CA 1
ATOM 723 C C .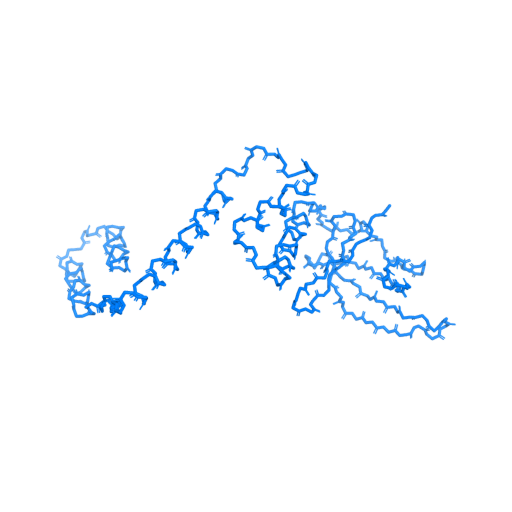 THR A 1 89 ? 3.883 9.036 8.793 1.00 77.69 89 THR A C 1
ATOM 725 O O . THR A 1 89 ? 4.757 9.177 9.643 1.00 77.69 89 THR A O 1
ATOM 728 N N . ILE A 1 90 ? 2.632 8.691 9.121 1.00 72.81 90 ILE A N 1
ATOM 729 C CA . ILE A 1 90 ? 2.195 8.462 10.510 1.00 72.81 90 ILE A CA 1
ATOM 730 C C . ILE A 1 90 ? 3.037 7.368 11.163 1.00 72.81 90 ILE A C 1
ATOM 732 O O . ILE A 1 90 ? 3.515 7.527 12.281 1.00 72.81 90 ILE A O 1
ATOM 736 N N . LYS A 1 91 ? 3.229 6.251 10.459 1.00 77.25 91 LYS A N 1
ATOM 737 C CA . LYS A 1 91 ? 4.020 5.117 10.942 1.00 77.25 91 LYS A CA 1
ATOM 738 C C . LYS A 1 91 ? 5.486 5.471 11.179 1.00 77.25 91 LYS A C 1
ATOM 740 O O . LYS A 1 91 ? 6.064 4.981 12.144 1.00 77.25 91 LYS A O 1
ATOM 745 N N . LYS A 1 92 ? 6.080 6.277 10.295 1.00 78.25 92 LYS A N 1
ATOM 746 C CA . LYS A 1 92 ? 7.455 6.764 10.428 1.00 78.25 92 LYS A CA 1
ATOM 747 C C . LYS A 1 92 ? 7.581 7.660 11.660 1.00 78.25 92 LYS A C 1
ATOM 749 O O . LYS A 1 92 ? 8.356 7.349 12.556 1.00 78.25 92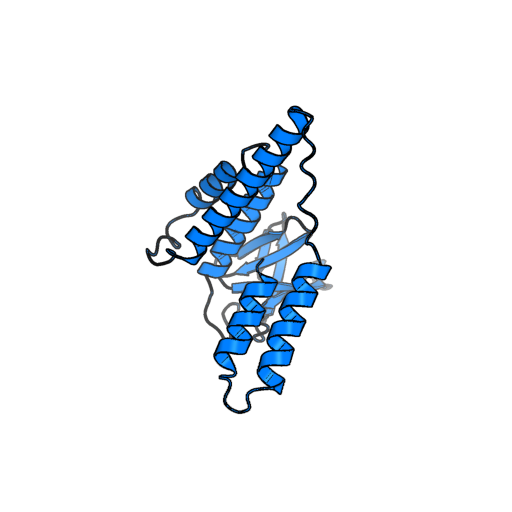 LYS A O 1
ATOM 754 N N . ASN A 1 93 ? 6.720 8.669 11.766 1.00 75.94 93 ASN A N 1
ATOM 755 C CA . ASN A 1 93 ? 6.699 9.594 12.897 1.00 75.94 93 ASN A CA 1
ATOM 756 C C . ASN A 1 93 ? 6.426 8.880 14.230 1.00 75.94 93 ASN A C 1
ATOM 758 O O . ASN A 1 93 ? 7.050 9.205 15.226 1.00 75.94 93 ASN A O 1
ATOM 762 N N . ALA A 1 94 ? 5.554 7.869 14.262 1.00 73.00 94 ALA A N 1
ATOM 763 C CA . ALA A 1 94 ? 5.298 7.080 15.471 1.00 73.00 94 ALA A CA 1
ATOM 764 C C . ALA A 1 94 ? 6.484 6.207 15.915 1.00 73.00 94 ALA A C 1
ATOM 766 O O . ALA A 1 94 ? 6.509 5.761 17.058 1.00 73.00 94 ALA A O 1
ATOM 767 N N . ARG A 1 95 ? 7.439 5.919 15.020 1.00 74.56 95 ARG A N 1
ATOM 768 C CA . ARG A 1 95 ? 8.694 5.240 15.375 1.00 74.56 95 ARG A CA 1
ATOM 769 C C . ARG A 1 95 ? 9.787 6.219 15.786 1.00 74.56 95 ARG A C 1
ATOM 771 O O . ARG A 1 95 ? 10.588 5.879 16.646 1.00 74.56 95 ARG A O 1
ATOM 778 N N . GLU A 1 96 ? 9.850 7.372 15.128 1.00 77.06 96 GLU A N 1
ATOM 779 C CA . GLU A 1 96 ? 10.932 8.350 15.291 1.00 77.06 96 GLU A CA 1
ATOM 780 C C . GLU A 1 96 ? 10.665 9.346 16.428 1.00 77.06 96 GLU A C 1
ATOM 782 O O . GLU A 1 96 ? 11.612 9.814 17.055 1.00 77.06 96 GLU A O 1
ATOM 787 N N . ASN A 1 97 ? 9.395 9.622 16.743 1.00 70.38 97 ASN A N 1
ATOM 788 C CA . ASN A 1 97 ? 8.996 10.607 17.744 1.00 70.38 97 ASN A CA 1
ATOM 789 C C . ASN A 1 97 ? 8.247 9.962 18.918 1.00 70.38 97 ASN A C 1
ATOM 791 O O . ASN A 1 97 ? 7.460 9.030 18.750 1.00 70.38 97 ASN A O 1
ATOM 795 N N . HIS A 1 98 ? 8.410 10.550 20.105 1.00 61.59 98 HIS A N 1
ATOM 796 C CA . HIS A 1 98 ? 7.607 10.255 21.301 1.00 61.59 98 HIS A CA 1
ATOM 797 C C . HIS A 1 98 ? 6.357 11.149 21.422 1.00 61.59 98 HIS A C 1
ATOM 799 O O . HIS A 1 98 ? 5.774 11.267 22.500 1.00 61.59 98 HIS A O 1
ATOM 805 N N . ASP A 1 99 ? 5.952 11.798 20.329 1.00 64.62 99 ASP A N 1
ATOM 806 C CA . ASP A 1 99 ? 4.790 12.685 20.306 1.00 64.62 99 ASP A CA 1
ATOM 807 C C . ASP A 1 99 ? 3.499 11.915 20.605 1.00 64.62 99 ASP A C 1
ATOM 809 O O . ASP A 1 99 ? 3.339 10.738 20.258 1.00 64.62 99 ASP A O 1
ATOM 813 N N . LYS A 1 100 ? 2.519 12.596 21.216 1.00 66.12 100 LYS A N 1
ATOM 814 C CA . LYS A 1 100 ? 1.201 11.989 21.439 1.00 66.12 100 LYS A CA 1
ATOM 815 C C . LYS A 1 100 ? 0.602 11.598 20.081 1.00 66.12 100 LYS A C 1
ATOM 817 O O . LYS A 1 100 ? 0.639 12.418 19.159 1.00 66.12 100 LYS A O 1
ATOM 822 N N . PRO A 1 101 ? -0.044 10.423 19.939 1.00 61.22 101 PRO A N 1
ATOM 823 C CA . PRO A 1 101 ? -0.488 9.939 18.631 1.00 61.22 101 PRO A CA 1
ATOM 824 C C . PRO A 1 101 ? -1.347 10.951 17.859 1.00 61.22 101 PRO A C 1
ATOM 826 O O . PRO A 1 101 ? -1.220 11.068 16.646 1.00 61.22 101 PRO A O 1
ATOM 829 N N . ILE A 1 102 ? -2.166 11.748 18.556 1.00 61.22 102 ILE A N 1
ATOM 830 C CA . ILE A 1 102 ? -3.016 12.778 17.943 1.00 61.22 102 ILE A CA 1
ATOM 831 C C . ILE A 1 102 ? -2.217 13.875 17.217 1.00 61.22 102 ILE A C 1
ATOM 833 O O . ILE A 1 102 ? -2.615 14.306 16.137 1.00 61.22 102 ILE A O 1
ATOM 837 N N . GLN A 1 103 ? -1.063 14.278 17.753 1.00 67.81 103 GLN A N 1
ATOM 838 C CA . GLN A 1 103 ? -0.185 15.275 17.133 1.00 67.81 103 GLN A CA 1
ATOM 839 C C . GLN A 1 103 ? 0.461 14.712 15.863 1.00 67.81 103 GLN A C 1
ATOM 841 O O . GLN A 1 103 ? 0.521 15.401 14.846 1.00 67.81 103 GLN A O 1
ATOM 846 N N . ILE A 1 104 ? 0.831 13.428 15.887 1.00 65.31 104 ILE A N 1
ATOM 847 C CA . ILE A 1 104 ? 1.376 12.711 14.728 1.00 65.31 104 ILE A CA 1
ATOM 848 C C . ILE A 1 104 ? 0.354 12.658 13.585 1.00 65.31 104 ILE A C 1
ATOM 850 O O . ILE A 1 104 ? 0.697 12.949 12.437 1.00 65.31 104 ILE A O 1
ATOM 854 N N . TYR A 1 105 ? -0.908 12.327 13.887 1.00 65.81 105 TYR A N 1
ATOM 855 C CA . TYR A 1 105 ? -1.977 12.309 12.884 1.00 65.81 105 TYR A CA 1
ATOM 856 C C . TYR A 1 105 ? -2.234 13.702 12.300 1.00 65.81 105 TYR A C 1
ATOM 858 O O . TYR A 1 105 ? -2.275 13.848 11.079 1.00 65.81 105 TYR A O 1
ATOM 866 N N . HIS A 1 106 ? -2.374 14.731 13.143 1.00 66.06 106 HIS A N 1
ATOM 867 C CA . HIS A 1 106 ? -2.634 16.093 12.670 1.00 66.06 106 HIS A CA 1
ATOM 868 C C . HIS A 1 106 ? -1.494 16.647 11.809 1.00 66.06 106 HIS A C 1
ATOM 870 O O . HIS A 1 106 ? -1.769 17.200 10.746 1.00 66.06 106 HIS A O 1
ATOM 876 N N . ALA A 1 107 ? -0.235 16.453 12.210 1.00 67.50 107 ALA A N 1
ATOM 877 C CA . ALA A 1 107 ? 0.923 16.909 11.442 1.00 67.50 107 ALA A CA 1
ATOM 878 C C . ALA A 1 107 ? 1.024 16.214 10.072 1.00 67.50 107 ALA A C 1
ATOM 880 O O . ALA A 1 107 ? 1.236 16.874 9.054 1.00 67.50 107 ALA A O 1
ATOM 881 N N . ALA A 1 108 ? 0.805 14.895 10.024 1.00 67.00 108 ALA A N 1
ATOM 882 C CA . ALA A 1 108 ? 0.845 14.134 8.776 1.00 67.00 108 ALA A CA 1
ATOM 883 C C . ALA A 1 108 ? -0.268 14.540 7.793 1.00 67.00 108 ALA A C 1
ATOM 885 O O . ALA A 1 108 ? -0.041 14.553 6.586 1.00 67.00 108 ALA A O 1
ATOM 886 N N . ILE A 1 109 ? -1.456 14.885 8.301 1.00 67.06 109 ILE A N 1
ATOM 887 C CA . ILE A 1 109 ? -2.592 15.344 7.487 1.00 67.06 109 ILE A CA 1
ATOM 888 C C . ILE A 1 109 ? -2.380 16.792 7.013 1.00 67.06 109 ILE A C 1
ATOM 890 O O . ILE A 1 109 ? -2.634 17.100 5.847 1.00 67.06 109 ILE A O 1
ATOM 894 N N . ALA A 1 110 ? -1.886 17.677 7.885 1.00 64.94 110 ALA A N 1
ATOM 895 C CA . ALA A 1 110 ? -1.652 19.088 7.567 1.00 64.94 110 ALA A CA 1
ATOM 896 C C . ALA A 1 110 ? -0.552 19.294 6.507 1.00 64.94 110 ALA A C 1
ATOM 898 O O . ALA A 1 110 ? -0.633 20.232 5.718 1.00 64.94 110 ALA A O 1
ATOM 899 N N . GLY A 1 111 ? 0.445 18.402 6.451 1.00 56.75 111 GLY A N 1
ATOM 900 C CA . GLY A 1 111 ? 1.535 18.450 5.470 1.00 56.75 111 GLY A CA 1
ATOM 901 C C . GLY A 1 111 ? 1.172 17.995 4.048 1.00 56.75 111 GLY A C 1
ATOM 902 O O . GLY A 1 111 ? 2.008 18.099 3.154 1.00 56.75 111 GLY A O 1
ATOM 903 N N . THR A 1 112 ? -0.043 17.486 3.803 1.00 55.72 112 THR A N 1
ATOM 904 C CA . THR A 1 112 ? -0.469 17.017 2.468 1.00 55.72 112 THR A CA 1
ATOM 905 C C . THR A 1 112 ? -1.305 18.056 1.712 1.00 55.72 112 THR A C 1
ATOM 907 O O . THR A 1 112 ? -2.385 18.443 2.154 1.00 55.72 112 THR A O 1
ATOM 910 N N . SER A 1 113 ? -0.831 18.494 0.536 1.00 49.84 113 SER A N 1
ATOM 911 C CA . SER A 1 113 ? -1.508 19.483 -0.318 1.00 49.84 113 SER A CA 1
ATOM 912 C C . SER A 1 113 ? -2.901 19.022 -0.769 1.00 49.84 113 SER A C 1
ATOM 914 O O . SER A 1 113 ? -3.010 18.038 -1.488 1.00 49.84 113 SER A O 1
ATOM 916 N N . GLN A 1 114 ? -3.931 19.769 -0.350 1.00 49.69 114 GLN A N 1
ATOM 917 C CA . GLN A 1 114 ? -5.301 20.033 -0.858 1.00 49.69 114 GLN A CA 1
ATOM 918 C C . GLN A 1 114 ? -6.082 19.063 -1.788 1.00 49.69 114 GLN A C 1
ATOM 920 O O . GLN A 1 114 ? -7.283 19.271 -1.945 1.00 49.69 114 GLN A O 1
ATOM 925 N N . THR A 1 115 ? -5.544 17.979 -2.350 1.00 44.31 115 THR A N 1
ATOM 926 C CA . THR A 1 115 ? -6.314 17.034 -3.195 1.00 44.31 115 THR A CA 1
ATOM 927 C C . THR A 1 115 ? -7.271 16.142 -2.396 1.00 44.31 115 THR A C 1
ATOM 929 O O . THR A 1 115 ? -8.131 15.487 -2.977 1.00 44.31 115 THR A O 1
ATOM 932 N N . ILE A 1 116 ? -7.158 16.134 -1.063 1.00 48.06 116 ILE A N 1
ATOM 933 C CA . ILE A 1 116 ? -8.014 15.364 -0.141 1.00 48.06 116 ILE A CA 1
ATOM 934 C C . ILE A 1 116 ? -9.031 16.282 0.578 1.00 48.06 116 ILE A C 1
ATOM 936 O O . ILE A 1 116 ? -9.903 15.809 1.300 1.00 48.06 116 ILE A O 1
ATOM 940 N N . ASN A 1 117 ? -9.015 17.596 0.311 1.00 41.41 117 ASN A N 1
ATOM 941 C CA . ASN A 1 117 ? -9.934 18.577 0.910 1.00 41.41 117 ASN A CA 1
ATOM 942 C C . ASN A 1 117 ? -11.340 18.601 0.273 1.00 41.41 117 ASN A C 1
ATOM 944 O O . ASN A 1 117 ? -12.048 19.607 0.351 1.00 41.41 117 ASN A O 1
ATOM 948 N N . SER A 1 118 ? -11.800 17.500 -0.333 1.00 42.81 118 SER A N 1
ATOM 949 C CA . SER A 1 118 ? -13.219 17.388 -0.675 1.00 42.81 118 SER A CA 1
ATOM 950 C C . SER A 1 118 ? -14.016 17.172 0.613 1.00 42.81 118 SER A C 1
ATOM 952 O O . SER A 1 118 ? -13.817 16.172 1.305 1.00 42.81 118 SER A O 1
ATOM 954 N N . LYS A 1 119 ? -14.930 18.099 0.904 1.00 45.28 119 LYS A N 1
ATOM 955 C CA . LYS A 1 119 ? -15.840 18.196 2.063 1.00 45.28 119 LYS A CA 1
ATOM 956 C C . LYS A 1 119 ? -16.749 16.971 2.346 1.00 45.28 119 LYS A C 1
ATOM 958 O O . LYS A 1 119 ? -17.693 17.095 3.114 1.00 45.28 119 LYS A O 1
ATOM 963 N N . ASN A 1 120 ? -16.470 15.791 1.787 1.00 44.03 120 ASN A N 1
ATOM 964 C CA . ASN A 1 120 ? -17.332 14.604 1.855 1.00 44.03 120 ASN A CA 1
ATOM 965 C C . ASN A 1 120 ? -16.813 13.459 2.748 1.00 44.03 120 ASN A C 1
ATOM 967 O O . ASN A 1 120 ? -17.492 12.444 2.878 1.00 44.03 120 ASN A O 1
ATOM 971 N N . TYR A 1 121 ? -15.670 13.596 3.428 1.00 50.94 121 TYR A N 1
ATOM 972 C CA . TYR A 1 121 ? -15.209 12.586 4.400 1.00 50.94 121 TYR A CA 1
ATOM 973 C C . TYR A 1 121 ? -15.665 12.906 5.830 1.00 50.94 121 TYR A C 1
ATOM 975 O O . TYR A 1 121 ? -14.849 13.057 6.735 1.00 50.94 121 TYR A O 1
ATOM 983 N N . ALA A 1 122 ? -16.976 13.022 6.047 1.00 51.66 122 ALA A N 1
ATOM 984 C CA . ALA A 1 122 ? -17.518 13.397 7.355 1.00 51.66 122 ALA A CA 1
ATOM 985 C C . ALA A 1 122 ? -17.784 12.205 8.297 1.00 51.66 122 ALA A C 1
ATOM 987 O O . ALA A 1 122 ? -17.817 12.399 9.505 1.00 51.66 122 ALA A O 1
ATOM 988 N N . SER A 1 123 ? -17.940 10.970 7.799 1.00 51.69 123 SER A N 1
ATOM 989 C CA . SER A 1 123 ? -18.308 9.824 8.654 1.00 51.69 123 SER A CA 1
ATOM 990 C C . SER A 1 123 ? -17.132 8.900 8.978 1.00 51.69 123 SER A C 1
ATOM 992 O O . SER A 1 123 ? -16.850 8.653 10.145 1.00 51.69 123 SER A O 1
ATOM 994 N N . GLY A 1 124 ? -16.400 8.416 7.971 1.00 51.09 124 GLY A N 1
ATOM 995 C CA . GLY A 1 124 ? -15.319 7.439 8.166 1.00 51.09 124 GLY A CA 1
ATOM 996 C C . GLY A 1 124 ? -14.123 7.989 8.947 1.00 51.09 124 GLY A C 1
ATOM 997 O O . GLY A 1 124 ? -13.675 7.364 9.906 1.00 51.09 124 GLY A O 1
ATOM 998 N N . LEU A 1 125 ? -13.642 9.182 8.581 1.00 57.28 125 LEU A N 1
ATOM 999 C CA . LEU A 1 125 ? -12.526 9.840 9.269 1.00 57.28 125 LEU A CA 1
ATOM 1000 C C . LEU A 1 125 ? -12.916 10.261 10.690 1.00 57.28 125 LEU A C 1
ATOM 1002 O O . LEU A 1 125 ? -12.159 10.038 11.626 1.00 57.28 125 LEU A O 1
ATOM 1006 N N . PHE A 1 126 ? -14.121 10.802 10.864 1.00 55.16 126 PHE A N 1
ATOM 1007 C CA . PHE A 1 126 ? -14.662 11.144 12.177 1.00 55.16 126 PHE A CA 1
ATOM 1008 C C . PHE A 1 126 ? -14.787 9.917 13.086 1.00 55.16 126 PHE A C 1
ATOM 1010 O O . PHE A 1 126 ? -14.377 9.961 14.244 1.00 55.16 126 PHE A O 1
ATOM 1017 N N . ASN A 1 127 ? -15.283 8.797 12.554 1.00 55.81 127 ASN A N 1
ATOM 1018 C CA . ASN A 1 127 ? -15.367 7.535 13.284 1.00 55.81 127 ASN A CA 1
ATOM 1019 C C . ASN A 1 127 ? -13.978 6.991 13.633 1.00 55.81 127 ASN A C 1
ATOM 1021 O O . ASN A 1 127 ? -13.785 6.484 14.734 1.00 55.81 127 ASN A O 1
ATOM 1025 N N . PHE A 1 128 ? -13.003 7.131 12.733 1.00 61.72 128 PHE A N 1
ATOM 1026 C CA . PHE A 1 128 ? -11.621 6.735 12.989 1.00 61.72 128 PHE A CA 1
ATOM 1027 C C . PHE A 1 128 ? -10.966 7.592 14.081 1.00 61.72 128 PHE A C 1
ATOM 1029 O O . PHE A 1 128 ? -10.373 7.047 15.010 1.00 61.72 128 PHE A O 1
ATOM 1036 N N . ILE A 1 129 ? -11.141 8.916 14.031 1.00 63.84 129 ILE A N 1
ATOM 1037 C CA . ILE A 1 129 ? -10.667 9.844 15.069 1.00 63.84 129 ILE A CA 1
ATOM 1038 C C . ILE A 1 129 ? -11.321 9.511 16.415 1.00 63.84 129 ILE A C 1
ATOM 1040 O O . ILE A 1 129 ? -10.616 9.380 17.414 1.00 63.84 129 ILE A O 1
ATOM 1044 N N . LYS A 1 130 ? -12.641 9.284 16.442 1.00 60.53 130 LYS A N 1
ATOM 1045 C CA . LYS A 1 130 ? -13.358 8.846 17.650 1.00 60.53 130 LYS A CA 1
ATOM 1046 C C . LYS A 1 130 ? -12.825 7.529 18.206 1.00 60.53 130 LYS A C 1
ATOM 1048 O O . LYS A 1 130 ? -12.701 7.389 19.419 1.00 60.53 130 LYS A O 1
ATOM 1053 N N . LEU A 1 131 ? -12.514 6.564 17.339 1.00 62.66 131 LEU A N 1
ATOM 1054 C CA . LEU A 1 131 ? -11.955 5.279 17.753 1.00 62.66 131 LEU A CA 1
ATOM 1055 C C . LEU A 1 131 ? -10.574 5.462 18.399 1.00 62.66 131 LEU A C 1
ATOM 1057 O O . LEU A 1 131 ? -10.319 4.886 19.452 1.00 62.66 131 LEU A O 1
ATOM 1061 N N . ILE A 1 132 ? -9.712 6.295 17.806 1.00 67.75 132 ILE A N 1
ATOM 1062 C CA . ILE A 1 132 ? -8.391 6.621 18.362 1.00 67.75 132 ILE A CA 1
ATOM 1063 C C . ILE A 1 132 ? -8.532 7.303 19.723 1.00 67.75 132 ILE A C 1
ATOM 1065 O O . ILE A 1 132 ? -7.894 6.869 20.677 1.00 67.75 132 ILE A O 1
ATOM 1069 N N . GLN A 1 133 ? -9.389 8.321 19.827 1.00 61.50 133 GLN A N 1
ATOM 1070 C CA . GLN A 1 133 ? -9.634 9.037 21.082 1.00 61.50 133 GLN A CA 1
ATOM 1071 C C . GLN A 1 133 ? -10.145 8.096 22.176 1.00 61.50 133 GLN A C 1
ATOM 1073 O O . GLN A 1 133 ? -9.683 8.158 23.310 1.00 61.50 133 GLN A O 1
ATOM 1078 N N . LYS A 1 134 ? -11.050 7.171 21.835 1.00 68.62 134 LYS A N 1
ATOM 1079 C CA . LYS A 1 134 ? -11.534 6.157 22.774 1.00 68.62 134 LYS A CA 1
ATOM 1080 C C . LYS A 1 134 ? -10.400 5.265 23.282 1.00 68.62 134 LYS A C 1
ATOM 1082 O O . LYS A 1 134 ? -10.254 5.110 24.486 1.00 68.62 134 LYS A O 1
ATOM 1087 N N . VAL A 1 135 ? -9.581 4.719 22.380 1.00 66.31 135 VAL A N 1
ATOM 1088 C CA . VAL A 1 135 ? -8.450 3.852 22.756 1.00 66.31 135 VAL A CA 1
ATOM 1089 C C . VAL A 1 135 ? -7.432 4.603 23.617 1.00 66.31 135 VAL A C 1
ATOM 1091 O O . VAL A 1 135 ? -6.900 4.030 24.565 1.00 66.31 135 VAL A O 1
ATOM 1094 N N . GLN A 1 136 ? -7.175 5.879 23.323 1.00 62.72 136 GLN A N 1
ATOM 1095 C CA . GLN A 1 136 ? -6.297 6.724 24.137 1.00 62.72 136 GLN A CA 1
ATOM 1096 C C . GLN A 1 136 ? -6.850 6.906 25.552 1.00 62.72 136 GLN A C 1
ATOM 1098 O O . GLN A 1 136 ? -6.140 6.606 26.507 1.00 62.72 136 GLN A O 1
ATOM 1103 N N . ASN A 1 137 ? -8.122 7.291 25.681 1.00 66.50 137 ASN A N 1
ATOM 1104 C CA . ASN A 1 137 ? -8.773 7.468 26.980 1.00 66.50 137 ASN A CA 1
ATOM 1105 C C . ASN A 1 137 ? -8.806 6.160 27.790 1.00 66.50 137 ASN A C 1
ATOM 1107 O O . ASN A 1 137 ? -8.523 6.163 28.986 1.00 66.50 137 ASN A O 1
ATOM 1111 N N . ASP A 1 138 ? -9.101 5.029 27.138 1.00 66.19 138 ASP A N 1
ATOM 1112 C CA . ASP A 1 138 ? -9.092 3.706 27.774 1.00 66.19 138 ASP A CA 1
ATOM 1113 C C . ASP A 1 138 ? -7.678 3.341 28.277 1.00 66.19 138 ASP A C 1
ATOM 1115 O O . ASP A 1 138 ? -7.515 2.763 29.357 1.00 66.19 138 ASP A O 1
ATOM 1119 N N . THR A 1 139 ? -6.640 3.703 27.513 1.00 68.69 139 THR A N 1
ATOM 1120 C CA . THR A 1 139 ? -5.234 3.465 27.878 1.00 68.69 139 THR A CA 1
ATOM 1121 C C . THR A 1 139 ? -4.805 4.342 29.052 1.00 68.69 139 THR A C 1
ATOM 1123 O O . THR A 1 139 ? -4.233 3.825 30.009 1.00 68.69 139 THR A O 1
ATOM 1126 N N . GLU A 1 140 ? -5.115 5.641 29.021 1.00 68.06 140 GLU A N 1
ATOM 1127 C CA . GLU A 1 140 ? -4.818 6.579 30.113 1.00 68.06 140 GLU A CA 1
ATOM 1128 C C . GLU A 1 140 ? -5.519 6.154 31.410 1.00 68.06 140 GLU A C 1
ATOM 1130 O O . GLU A 1 140 ? -4.865 6.028 32.444 1.00 68.06 140 GLU A O 1
ATOM 1135 N N . SER A 1 141 ? -6.804 5.788 31.339 1.00 66.00 141 SER A N 1
ATOM 1136 C CA . SER A 1 141 ? -7.551 5.267 32.490 1.00 66.00 141 SER A CA 1
ATOM 1137 C C . SER A 1 141 ? -6.928 3.989 33.066 1.00 66.00 141 SER A C 1
ATOM 1139 O O . SER A 1 141 ? -6.836 3.829 34.284 1.00 66.00 141 SER A O 1
ATOM 1141 N N . THR A 1 142 ? -6.445 3.087 32.206 1.00 65.50 142 THR A N 1
ATOM 1142 C CA . THR A 1 142 ? -5.753 1.864 32.643 1.00 65.50 142 THR A CA 1
ATOM 1143 C C . THR A 1 142 ? -4.440 2.192 33.360 1.00 65.50 142 THR A C 1
ATOM 1145 O O . THR A 1 142 ? -4.143 1.605 34.400 1.00 65.50 142 THR A O 1
ATOM 1148 N N . VAL A 1 143 ? -3.660 3.142 32.836 1.00 68.19 143 VAL A N 1
ATOM 1149 C CA . VAL A 1 143 ? -2.407 3.598 33.458 1.00 68.19 143 VAL A CA 1
ATOM 1150 C C . VAL A 1 143 ? -2.676 4.250 34.817 1.00 68.19 143 VAL A C 1
ATOM 1152 O O . VAL A 1 143 ? -2.014 3.904 35.794 1.00 68.19 143 VAL A O 1
ATOM 1155 N N . GLU A 1 144 ? -3.678 5.123 34.922 1.00 69.69 144 GLU A N 1
ATOM 1156 C CA . GLU A 1 144 ? -4.077 5.745 36.192 1.00 69.69 144 GLU A CA 1
ATOM 1157 C C . GLU A 1 144 ? -4.501 4.709 37.239 1.00 69.69 144 GLU A C 1
ATOM 1159 O O . GLU A 1 144 ? -4.103 4.791 38.401 1.00 69.69 144 GLU A O 1
ATOM 1164 N N . GLN A 1 145 ? -5.270 3.698 36.831 1.00 64.88 145 GLN A N 1
ATOM 1165 C CA . GLN A 1 145 ? -5.682 2.601 37.704 1.00 64.88 145 GLN A CA 1
ATOM 1166 C C . GLN A 1 145 ? -4.491 1.787 38.221 1.00 64.88 145 GLN A C 1
ATOM 1168 O O . GLN A 1 145 ? -4.437 1.470 39.412 1.00 64.88 145 GLN A O 1
ATOM 1173 N N . LEU A 1 146 ? -3.506 1.506 37.362 1.00 65.44 146 LEU A N 1
ATOM 1174 C CA . LEU A 1 146 ? -2.264 0.837 37.756 1.00 65.44 146 LEU A CA 1
ATOM 1175 C C . LEU A 1 146 ? -1.455 1.671 38.757 1.00 65.44 146 LEU A C 1
ATOM 1177 O O . LEU A 1 146 ? -1.026 1.133 39.776 1.00 65.44 146 LEU A O 1
ATOM 1181 N N . ILE A 1 147 ? -1.301 2.977 38.513 1.00 70.62 147 ILE A N 1
ATOM 1182 C CA . ILE A 1 147 ? -0.596 3.901 39.420 1.00 70.62 147 ILE A CA 1
ATOM 1183 C C . ILE A 1 147 ? -1.297 3.975 40.785 1.00 70.62 147 ILE A C 1
ATOM 1185 O O . ILE A 1 147 ? -0.639 3.987 41.821 1.00 70.62 147 ILE A O 1
ATOM 1189 N N . GLN A 1 148 ? -2.631 3.963 40.806 1.00 75.69 148 GLN A N 1
ATOM 1190 C CA . GLN A 1 148 ? -3.431 3.964 42.037 1.00 75.69 148 GLN A CA 1
ATOM 1191 C C . GLN A 1 148 ? -3.444 2.603 42.764 1.00 75.69 148 GLN A C 1
ATOM 1193 O O . GLN A 1 148 ? -4.151 2.455 43.762 1.00 75.69 148 GLN A O 1
ATOM 1198 N N . GLY A 1 149 ? -2.735 1.584 42.258 1.00 64.75 149 GLY A N 1
ATOM 1199 C CA . GLY A 1 149 ? -2.764 0.218 42.796 1.00 64.75 149 GLY A CA 1
ATOM 1200 C C . GLY A 1 149 ? -4.116 -0.486 42.623 1.00 64.75 149 GLY A C 1
ATOM 1201 O O . GLY A 1 149 ? -4.353 -1.555 43.187 1.00 64.75 149 GLY A O 1
ATOM 1202 N N . ARG A 1 150 ? -5.025 0.096 41.835 1.00 65.81 150 ARG A N 1
ATOM 1203 C CA . ARG A 1 150 ? -6.357 -0.433 41.548 1.00 65.81 150 ARG A CA 1
ATOM 1204 C C . ARG A 1 150 ? -6.263 -1.287 40.293 1.00 65.81 150 ARG A C 1
ATOM 1206 O O . ARG A 1 150 ? -6.499 -0.816 39.190 1.00 65.81 150 ARG A O 1
ATOM 1213 N N . THR A 1 151 ? -5.938 -2.569 40.432 1.00 59.28 151 THR A N 1
ATOM 1214 C CA . THR A 1 151 ? -6.096 -3.490 39.299 1.00 59.28 151 THR A CA 1
ATOM 1215 C C . THR A 1 151 ? -7.590 -3.680 39.036 1.00 59.28 151 THR A C 1
ATOM 1217 O O . THR A 1 151 ? -8.282 -4.402 39.755 1.00 59.28 151 THR A O 1
ATOM 1220 N N . SER A 1 152 ? -8.131 -2.995 38.024 1.00 54.81 152 SER A N 1
ATOM 1221 C CA . SER A 1 152 ? -9.483 -3.281 37.549 1.00 54.81 152 SER A CA 1
ATOM 1222 C C . SER A 1 152 ? -9.510 -4.721 37.056 1.00 54.81 152 SER A C 1
ATOM 1224 O O . SER A 1 152 ? -8.963 -5.067 36.006 1.00 54.81 152 SER A O 1
ATOM 1226 N N . LYS A 1 153 ? -10.130 -5.603 37.841 1.00 55.59 153 LYS A N 1
ATOM 1227 C CA . LYS A 1 153 ? -10.537 -6.904 37.331 1.00 55.59 153 LYS A CA 1
ATOM 1228 C C . LYS A 1 153 ? -11.555 -6.603 36.239 1.00 55.59 153 LYS A C 1
ATOM 1230 O O . LYS A 1 153 ? -12.646 -6.130 36.554 1.00 55.59 153 LYS A O 1
ATOM 1235 N N . ARG A 1 154 ? -11.217 -6.881 34.970 1.00 56.03 154 ARG A N 1
ATOM 1236 C CA . ARG A 1 154 ? -12.218 -6.975 33.894 1.00 56.03 154 ARG A CA 1
ATOM 1237 C C . ARG A 1 154 ? -13.414 -7.722 34.470 1.00 56.03 154 ARG A C 1
ATOM 1239 O O . ARG A 1 154 ? -13.230 -8.833 34.973 1.00 56.03 154 ARG A O 1
ATOM 1246 N N . ALA A 1 155 ? -14.595 -7.105 34.439 1.00 56.25 155 ALA A N 1
ATOM 1247 C CA . ALA A 1 155 ? -15.809 -7.760 34.893 1.00 56.25 155 ALA A CA 1
ATOM 1248 C C . ALA A 1 155 ? -15.888 -9.116 34.182 1.00 56.25 155 ALA A C 1
ATOM 1250 O O . ALA A 1 155 ? -15.953 -9.176 32.951 1.00 56.25 155 ALA A O 1
ATOM 1251 N N . LYS A 1 156 ? -15.771 -10.212 34.942 1.00 54.66 156 LYS A N 1
ATOM 1252 C CA . LYS A 1 156 ? -15.940 -11.554 34.387 1.00 54.66 156 LYS A CA 1
ATOM 1253 C C . LYS A 1 156 ? -17.348 -11.581 33.811 1.00 54.66 156 LYS A C 1
ATOM 1255 O O . LYS A 1 156 ? -18.308 -11.440 34.568 1.00 54.66 156 LYS A O 1
ATOM 1260 N N . LYS A 1 157 ? -17.472 -11.739 32.490 1.00 60.16 157 LYS A N 1
ATOM 1261 C CA . LYS A 1 157 ? -18.765 -12.052 31.882 1.00 60.16 157 LYS A CA 1
ATOM 1262 C C . LYS A 1 157 ? -19.290 -13.291 32.598 1.00 60.16 157 LYS A C 1
ATOM 1264 O O . LYS A 1 157 ? -18.610 -14.316 32.639 1.00 60.16 157 LYS A O 1
ATOM 1269 N N . ASN A 1 158 ? -20.445 -13.161 33.240 1.00 68.69 158 ASN A N 1
ATOM 1270 C CA . ASN A 1 158 ? -21.082 -14.277 33.915 1.00 68.69 158 ASN A CA 1
ATOM 1271 C C . ASN A 1 158 ? -21.737 -15.146 32.834 1.00 68.69 158 ASN A C 1
ATOM 1273 O O . ASN A 1 158 ? -22.878 -14.914 32.432 1.00 68.69 158 ASN A O 1
ATOM 1277 N N . VAL A 1 159 ? -20.942 -16.078 32.306 1.00 70.00 159 VAL A N 1
ATOM 1278 C CA . VAL A 1 159 ? -21.300 -16.968 31.194 1.00 70.00 159 VAL A CA 1
ATOM 1279 C C . VAL A 1 159 ? -22.578 -17.750 31.508 1.00 70.00 159 VAL A C 1
ATOM 1281 O O . VAL A 1 159 ? -23.406 -17.941 30.621 1.00 70.00 159 VAL A O 1
ATOM 1284 N N . ASP A 1 160 ? -22.806 -18.105 32.773 1.00 74.44 160 ASP A N 1
ATOM 1285 C CA . ASP A 1 160 ? -24.002 -18.835 33.199 1.00 74.44 160 ASP A CA 1
ATOM 1286 C C . ASP A 1 160 ? -25.274 -17.993 33.047 1.00 74.44 160 ASP A C 1
ATOM 1288 O O . ASP A 1 160 ? -26.290 -18.482 32.552 1.00 74.44 160 ASP A O 1
ATOM 1292 N N . VAL A 1 161 ? -25.210 -16.698 33.375 1.00 76.25 161 VAL A N 1
ATOM 1293 C CA . VAL A 1 161 ? -26.337 -15.766 33.192 1.00 76.25 161 VAL A CA 1
ATOM 1294 C C . VAL A 1 161 ? -26.623 -15.522 31.708 1.00 76.25 161 VAL A C 1
ATOM 1296 O O . VAL A 1 161 ? -27.787 -15.465 31.306 1.00 76.25 161 VAL A O 1
ATOM 1299 N N . GLN A 1 162 ? -25.585 -15.406 30.874 1.00 71.44 162 GLN A N 1
ATOM 1300 C CA . GLN A 1 162 ? -25.747 -15.248 29.422 1.00 71.44 162 GLN A CA 1
ATOM 1301 C C . GLN A 1 162 ? -26.379 -16.497 28.791 1.00 71.44 162 GLN A C 1
ATOM 1303 O O . GLN A 1 162 ? -27.347 -16.386 28.032 1.00 71.44 162 GLN A O 1
ATOM 1308 N N . ASN A 1 163 ? -25.905 -17.682 29.180 1.00 79.44 163 ASN A N 1
ATOM 1309 C CA . ASN A 1 163 ? -26.430 -18.964 28.713 1.00 79.44 163 ASN A CA 1
ATOM 1310 C C . ASN A 1 163 ? -27.866 -19.217 29.188 1.00 79.44 163 ASN A C 1
ATOM 1312 O O . ASN A 1 163 ? -28.687 -19.699 28.408 1.00 79.44 163 ASN A O 1
ATOM 1316 N N . ALA A 1 164 ? -28.204 -18.859 30.430 1.00 81.38 164 ALA A N 1
ATOM 1317 C CA . ALA A 1 164 ? -29.573 -18.954 30.936 1.00 81.38 164 ALA A CA 1
ATOM 1318 C C . ALA A 1 164 ? -30.540 -18.085 30.116 1.00 81.38 164 ALA A C 1
ATOM 1320 O O . ALA A 1 164 ? -31.622 -18.535 29.744 1.00 81.38 164 ALA A O 1
ATOM 1321 N N . ARG A 1 165 ? -30.124 -16.865 29.749 1.00 77.50 165 ARG A N 1
ATOM 1322 C CA . ARG A 1 165 ? -30.921 -15.971 28.894 1.00 77.50 165 ARG A CA 1
ATOM 1323 C C . ARG A 1 165 ? -31.102 -16.524 27.481 1.00 77.50 165 ARG A C 1
ATOM 1325 O O . ARG A 1 165 ? -32.210 -16.460 26.958 1.00 77.50 165 ARG A O 1
ATOM 1332 N N . LEU A 1 166 ? -30.052 -17.092 26.878 1.00 77.62 166 LEU A N 1
ATOM 1333 C CA . LEU A 1 166 ? -3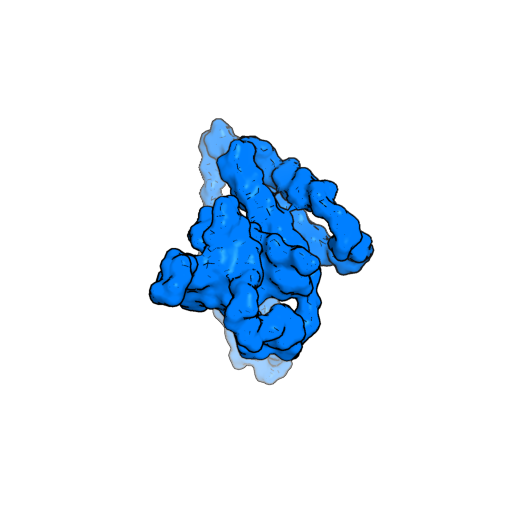0.150 -17.739 25.562 1.00 77.62 166 LEU A CA 1
ATOM 1334 C C . LEU A 1 166 ? -31.115 -18.930 25.588 1.00 77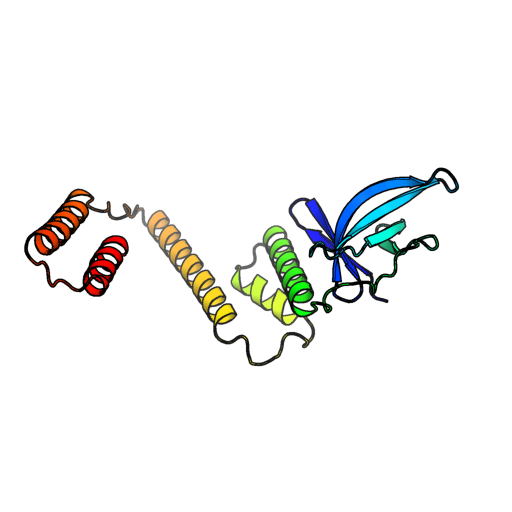.62 166 LEU A C 1
ATOM 1336 O O . LEU A 1 166 ? -31.933 -19.058 24.681 1.00 77.62 166 LEU A O 1
ATOM 1340 N N . LYS A 1 167 ? -31.089 -19.739 26.654 1.00 81.31 167 LYS A N 1
ATOM 1341 C CA . LYS A 1 167 ? -32.044 -20.840 26.850 1.00 81.31 167 LYS A CA 1
ATOM 1342 C C . LYS A 1 167 ? -33.487 -20.346 26.970 1.00 81.31 167 LYS A C 1
ATOM 1344 O O . LYS A 1 167 ? -34.364 -20.919 26.336 1.00 81.31 167 LYS A O 1
ATOM 1349 N N . CYS A 1 168 ? -33.743 -19.257 27.700 1.00 79.06 168 CYS A N 1
ATOM 1350 C CA . CYS A 1 168 ? -35.085 -18.663 27.767 1.00 79.06 168 CYS A CA 1
ATOM 1351 C C . CYS A 1 168 ? -35.575 -18.155 26.401 1.00 79.06 168 CYS A C 1
ATOM 1353 O O . CYS A 1 168 ? -36.751 -18.304 26.075 1.00 79.06 168 CYS A O 1
ATOM 1355 N N . ILE A 1 169 ? -34.686 -17.561 25.596 1.00 74.19 169 ILE A N 1
ATOM 1356 C CA . ILE A 1 169 ? -35.015 -17.111 24.235 1.00 74.19 169 ILE A CA 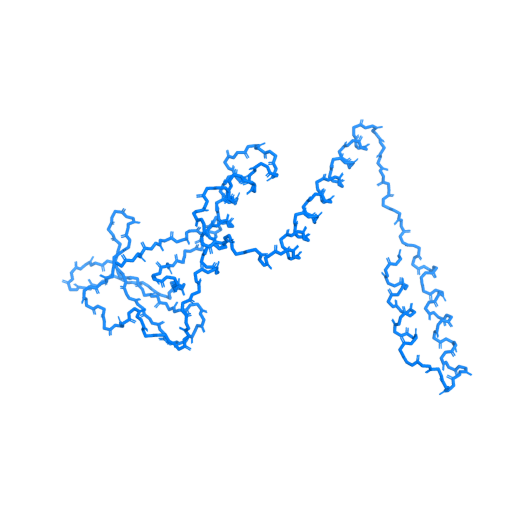1
ATOM 1357 C C . ILE A 1 169 ? -35.321 -18.318 23.337 1.00 74.19 169 ILE A C 1
ATOM 1359 O O . ILE A 1 169 ? -36.308 -18.292 22.613 1.00 74.19 169 ILE A O 1
ATOM 1363 N N . GLN A 1 170 ? -34.529 -19.390 23.423 1.00 76.69 170 GLN A N 1
ATOM 1364 C CA . GLN A 1 170 ? -34.762 -20.633 22.682 1.00 76.69 170 GLN A CA 1
ATOM 1365 C C . GLN A 1 170 ? -36.094 -21.303 23.058 1.00 76.69 170 GLN A C 1
ATOM 1367 O O . GLN A 1 170 ? -36.816 -21.766 22.176 1.00 76.69 170 GLN A O 1
ATOM 1372 N N . GLN A 1 171 ? -36.431 -21.340 24.349 1.00 78.38 171 GLN A N 1
ATOM 1373 C CA . GLN A 1 171 ? -37.675 -21.948 24.825 1.00 78.38 171 GLN A CA 1
ATOM 1374 C C . GLN A 1 171 ? -38.897 -21.209 24.269 1.00 78.38 171 GLN A C 1
ATOM 1376 O O . GLN A 1 171 ? -39.774 -21.830 23.686 1.00 78.38 171 GLN A O 1
ATOM 1381 N N . ARG A 1 172 ? -38.883 -19.871 24.309 1.00 72.38 172 ARG A N 1
ATOM 1382 C CA . ARG A 1 172 ? -39.950 -19.032 23.736 1.00 72.38 172 ARG A CA 1
ATOM 1383 C C . ARG A 1 172 ? -40.209 -19.273 22.247 1.00 72.38 172 ARG A C 1
ATOM 1385 O O . ARG A 1 172 ? -41.325 -19.070 21.800 1.00 72.38 172 ARG A O 1
ATOM 1392 N N . ILE A 1 173 ? -39.191 -19.680 21.493 1.00 68.75 173 ILE A N 1
ATOM 1393 C CA . ILE A 1 173 ? -39.319 -20.018 20.065 1.00 68.75 173 ILE A CA 1
ATOM 1394 C C . ILE A 1 173 ? -39.932 -21.400 19.882 1.00 68.75 173 ILE A C 1
ATOM 1396 O O . ILE A 1 173 ? -40.668 -21.620 18.932 1.00 68.75 173 ILE A O 1
ATOM 1400 N N . SER A 1 174 ? -39.602 -22.332 20.776 1.00 71.00 174 SER A N 1
ATOM 1401 C CA . SER A 1 174 ? -40.170 -23.682 20.741 1.00 71.00 174 SER A CA 1
ATOM 1402 C C . SER A 1 174 ? -41.655 -23.670 21.114 1.00 71.00 174 SER A C 1
ATOM 1404 O O . SER A 1 174 ? -42.393 -24.550 20.686 1.00 71.00 174 SER A O 1
ATOM 1406 N N . ASP A 1 175 ? -42.077 -22.666 21.887 1.00 76.50 175 ASP A N 1
ATOM 1407 C CA . ASP A 1 175 ? -43.438 -22.541 22.404 1.00 76.50 175 ASP A CA 1
ATOM 1408 C C . ASP A 1 175 ? -44.360 -21.668 21.514 1.00 76.50 175 ASP A C 1
ATOM 1410 O O . ASP A 1 175 ? -45.576 -21.698 21.700 1.00 76.50 175 ASP A O 1
ATOM 1414 N N . ASP A 1 176 ? -43.823 -20.891 20.558 1.00 72.81 176 ASP A N 1
ATOM 1415 C CA . ASP A 1 176 ? -44.600 -19.976 19.699 1.00 72.81 176 ASP A CA 1
ATOM 1416 C C . ASP A 1 176 ? -44.200 -20.064 18.213 1.00 72.81 176 ASP A C 1
ATOM 1418 O O . ASP A 1 176 ? -43.239 -19.440 17.753 1.00 72.81 176 ASP A O 1
ATOM 1422 N N . ASP A 1 177 ? -45.006 -20.789 17.431 1.00 69.12 177 ASP A N 1
ATOM 1423 C CA . ASP A 1 177 ? -44.835 -20.972 15.981 1.00 69.12 177 ASP A CA 1
ATOM 1424 C C . ASP A 1 177 ? -45.024 -19.683 15.151 1.00 69.12 177 ASP A C 1
ATOM 1426 O O . ASP A 1 177 ? -44.746 -19.671 13.947 1.00 69.12 177 ASP A O 1
ATOM 1430 N N . LYS A 1 178 ? -45.499 -18.583 15.756 1.00 72.12 178 LYS A N 1
ATOM 1431 C CA . LYS A 1 178 ? -45.691 -17.285 15.082 1.00 72.12 178 LYS A CA 1
ATOM 1432 C C . LYS A 1 178 ? -44.591 -16.271 15.387 1.00 72.12 178 LYS A C 1
ATOM 1434 O O . LYS A 1 178 ? -44.689 -15.129 14.928 1.00 72.12 178 LYS A O 1
ATOM 1439 N N . LEU A 1 179 ? -43.556 -16.652 16.136 1.00 67.88 179 LEU A N 1
ATOM 1440 C CA . LEU A 1 179 ? -42.518 -15.719 16.557 1.00 67.88 179 LEU A CA 1
ATOM 1441 C C . LEU A 1 179 ? -41.755 -15.136 15.352 1.00 67.88 179 LEU A C 1
ATOM 1443 O O . LEU A 1 179 ? -41.207 -15.859 14.514 1.00 67.88 179 LEU A O 1
ATOM 1447 N N . ASP A 1 180 ? -41.682 -13.805 15.285 1.00 73.12 180 ASP A N 1
ATOM 1448 C CA . ASP A 1 180 ? -40.940 -13.101 14.242 1.00 73.12 180 ASP A CA 1
ATOM 1449 C C . ASP A 1 180 ? -39.434 -13.387 14.371 1.00 73.12 180 ASP A C 1
ATOM 1451 O O . ASP A 1 180 ? -38.767 -13.003 15.339 1.00 73.12 180 ASP A O 1
ATOM 1455 N N . LYS A 1 181 ? -38.876 -14.048 13.352 1.00 72.50 181 LYS A N 1
ATOM 1456 C CA . LYS A 1 181 ? -37.449 -14.393 13.252 1.00 72.50 181 LYS A CA 1
ATOM 1457 C C . LYS A 1 181 ? -36.542 -13.163 13.388 1.00 72.50 181 LYS A C 1
ATOM 1459 O O . LYS A 1 181 ? -35.386 -13.301 13.790 1.00 72.50 181 LYS A O 1
ATOM 1464 N N . LEU A 1 182 ? -37.044 -11.967 13.075 1.00 73.69 182 LEU A N 1
ATOM 1465 C CA . LEU A 1 182 ? -36.297 -10.722 13.223 1.00 73.69 182 LEU A CA 1
ATOM 1466 C C . LEU A 1 182 ? -36.149 -10.295 14.693 1.00 73.69 182 LEU A C 1
ATOM 1468 O O . LEU A 1 182 ? -35.053 -9.915 15.107 1.00 73.69 182 LEU A O 1
ATOM 1472 N N . GLU A 1 183 ? -37.209 -10.394 15.497 1.00 68.88 183 GLU A N 1
ATOM 1473 C CA . GLU A 1 183 ? -37.160 -10.137 16.946 1.00 68.88 183 GLU A CA 1
ATOM 1474 C C . GLU A 1 183 ? -36.216 -11.117 17.658 1.00 68.88 183 GLU A C 1
ATOM 1476 O O . GLU A 1 183 ? -35.459 -10.737 18.555 1.00 68.88 183 GLU A O 1
ATOM 1481 N N . PHE A 1 184 ? -36.154 -12.360 17.179 1.00 71.69 184 PHE A N 1
ATOM 1482 C CA . PHE A 1 184 ? -35.191 -13.352 17.650 1.00 71.69 184 PHE A CA 1
ATOM 1483 C C . PHE A 1 184 ? -33.731 -12.938 17.408 1.00 71.69 184 PHE A C 1
ATOM 1485 O O . PHE A 1 184 ? -32.914 -12.953 18.334 1.00 71.69 184 PHE A O 1
ATOM 1492 N N . LEU A 1 185 ? -33.396 -12.526 16.181 1.00 76.44 185 LEU A N 1
ATOM 1493 C CA . LEU A 1 185 ? -32.041 -12.080 15.850 1.00 76.44 185 LEU A CA 1
ATOM 1494 C C . LEU A 1 185 ? -31.641 -10.835 16.656 1.00 76.44 185 LEU A C 1
ATOM 1496 O O . LEU A 1 185 ? -30.491 -10.736 17.089 1.00 76.44 185 LEU A O 1
ATOM 1500 N N . LYS A 1 186 ? -32.588 -9.927 16.933 1.00 77.25 186 LYS A N 1
ATOM 1501 C CA . LYS A 1 186 ? -32.367 -8.786 17.837 1.00 77.25 186 LYS A CA 1
ATOM 1502 C C . LYS A 1 186 ? -32.086 -9.238 19.273 1.00 77.25 186 LYS A C 1
ATOM 1504 O O . LYS A 1 186 ? -31.157 -8.723 19.892 1.00 77.25 186 LYS A O 1
ATOM 1509 N N . GLY A 1 187 ? -32.835 -10.216 19.786 1.00 72.31 187 GLY A N 1
ATOM 1510 C CA . GLY A 1 187 ? -32.633 -10.784 21.123 1.00 72.31 187 GLY A CA 1
ATOM 1511 C C . GLY A 1 187 ? -31.261 -11.443 21.296 1.00 72.31 187 GLY A C 1
ATOM 1512 O O . GLY A 1 187 ? -30.590 -11.220 22.306 1.00 72.31 187 GLY A O 1
ATOM 1513 N N . ILE A 1 188 ? -30.797 -12.189 20.286 1.00 75.81 188 ILE A N 1
ATOM 1514 C CA . ILE A 1 188 ? -29.439 -12.759 20.266 1.00 75.81 188 ILE A CA 1
ATOM 1515 C C . ILE A 1 188 ? -28.385 -11.655 20.216 1.00 75.81 188 ILE A C 1
ATOM 1517 O O . ILE A 1 188 ? -27.450 -11.668 21.017 1.00 75.81 188 ILE A O 1
ATOM 1521 N N . ALA A 1 189 ? -28.530 -10.696 19.297 1.00 77.06 189 ALA A N 1
ATOM 1522 C CA . ALA A 1 189 ? -27.568 -9.612 19.134 1.00 77.06 189 ALA A CA 1
ATOM 1523 C C . ALA A 1 189 ? -27.408 -8.808 20.430 1.00 77.06 189 ALA A C 1
ATOM 1525 O O . ALA A 1 189 ? -26.284 -8.575 20.870 1.00 77.06 189 ALA A O 1
ATOM 1526 N N . HIS A 1 190 ? -28.523 -8.473 21.088 1.00 75.81 190 HIS A N 1
ATOM 1527 C CA . HIS A 1 190 ? -28.521 -7.777 22.371 1.00 75.81 190 HIS A CA 1
ATOM 1528 C C . HIS A 1 190 ? -27.770 -8.564 23.459 1.00 75.81 190 HIS A C 1
ATOM 1530 O O . HIS A 1 190 ? -26.966 -7.991 24.196 1.00 75.81 190 HIS A O 1
ATOM 1536 N N . ASN A 1 191 ? -27.970 -9.884 23.525 1.00 68.88 191 ASN A N 1
ATOM 1537 C CA . ASN A 1 191 ? -27.306 -10.745 24.506 1.00 68.88 191 ASN A CA 1
ATOM 1538 C C . ASN A 1 191 ? -25.787 -10.869 24.254 1.00 68.88 191 ASN A C 1
ATOM 1540 O O . ASN A 1 191 ? -25.009 -10.890 25.202 1.00 68.88 191 ASN A O 1
ATOM 1544 N N . LEU A 1 192 ? -25.344 -10.873 22.990 1.00 66.06 192 LEU A N 1
ATOM 1545 C CA . LEU A 1 192 ? -23.916 -10.906 22.634 1.00 66.06 192 LEU A CA 1
ATOM 1546 C C . LEU A 1 192 ? -23.189 -9.575 22.900 1.00 66.06 192 LEU A C 1
ATOM 1548 O O . LEU A 1 192 ? -21.971 -9.567 23.105 1.00 66.06 192 LEU A O 1
ATOM 1552 N N . THR A 1 193 ? -23.918 -8.455 22.896 1.00 65.19 193 THR A N 1
ATOM 1553 C CA . THR A 1 193 ? -23.360 -7.115 23.146 1.00 65.19 193 THR A CA 1
ATOM 1554 C C . THR A 1 193 ? -23.230 -6.734 24.625 1.00 65.19 193 THR A C 1
ATOM 1556 O O . THR A 1 193 ? -22.500 -5.789 24.923 1.00 65.19 193 THR A O 1
ATOM 1559 N N . LEU A 1 194 ? -23.893 -7.460 25.536 1.00 55.59 194 LEU A N 1
ATOM 1560 C CA . LEU A 1 194 ? -23.778 -7.309 26.997 1.00 55.59 194 LEU A CA 1
ATOM 1561 C C . LEU A 1 194 ? -22.588 -8.105 27.575 1.00 55.59 194 LEU A C 1
ATOM 1563 O O . LEU A 1 194 ? -22.055 -7.681 28.619 1.00 55.59 194 LEU A O 1
#

Organism: NCBI:txid13131

Sequence (194 aa):
MNIEILNSIHGGVVLSINNYIYIKNKDYIRKIDNIHIFYWTCVKKCGAKIQTFCENNVHYIDKNCIFSENYHLHGADPISVGARKIKETIKKNARENHDKPIQIYHAAIAGTSQTINSKNYASGLFNFIKLIQKVQNDTESTVEQLIQGRTSKRAKKNVDVQNARLKCIQQRISDDDKLDKLEFLKGIAHNLTL

Radius of gyration: 26.39 Å; chains: 1; bounding box: 71×44×67 Å

pLDDT: mean 74.71, std 12.93, range [41.41, 94.19]

Secondary structure (DSSP, 8-state):
--EEEEE-TTS-EEEEETTEEEEEEEEEEETTTTEEEEEEEETT-SS-EEEEEEETTEEEE-TT--S-TT--SS---HHHHHHHHHHHHHHHHHHH----HHHHHHHHHHTS-STT--TT-SSHHHHHHHHHHHHHHHHHHHHHHHHTT---------HHHHHHHHHHHHHHHHH-TT--HHHHHHHHHHHHH-